Protein AF-A0A933F6E4-F1 (afdb_monomer)

Nearest PDB structures (foldseek):
  8c5v-assembly1_I  TM=6.583E-01  e=7.170E+00  Escherichia coli

Mean predicted aligned error: 11.5 Å

pLDDT: mean 79.74, std 12.51, range [39.0, 95.44]

Sequence (188 aa):
MIQNKRQKLWIDTQAQLIWLAIVLVLVAASLATAYLSIARGLEQMSFQTGRIFFSIDDALHAIQRPFLVASAVVLSAAAFLSILWSHRVIGPLMVLTAGIRRIRSGYLDGEWRARKSDLLSGTVRDLTEMQTALRKAADEDRRRLAQAQKELEALGEDLRKAKAPARAGERVKKIQEQLGEIGGFFKQ

Solvent-accessible surface area (backbone atoms only — not comparable to full-atom values): 10755 Å² total; per-residue (Å²): 137,84,79,80,73,74,77,69,80,79,67,55,65,66,58,51,51,54,51,51,50,52,52,50,51,52,52,51,50,41,51,50,52,40,48,56,37,49,54,52,41,51,52,57,46,63,77,58,62,89,56,96,75,82,55,70,66,59,58,48,52,49,50,48,57,38,51,52,52,35,50,51,50,50,50,51,50,52,52,52,51,51,53,55,48,45,58,47,46,50,53,54,50,51,53,52,54,53,49,54,52,34,48,74,72,68,48,58,76,80,84,72,84,65,57,86,89,33,85,52,30,66,60,47,49,55,49,43,53,50,38,50,52,52,39,53,52,54,54,50,51,51,51,53,52,55,49,48,50,51,54,50,53,52,48,54,50,35,58,73,68,70,58,61,76,88,58,48,65,59,53,52,49,52,46,50,50,57,54,45,60,66,60,50,71,80,74,117

Secondary structure (DSSP, 8-state):
------------HHHHHHHHHHHHHHHHHHHHHHHHHHHHHHHHHHHHTTSS---HHHHHHHHHHHHHHHHHHHHHHHHHHHHHHHHHHHHHHHHHHHHHHHHHTT---S-----TTSTTHHHHHHHHHHHHHHHHHHHHHHHHHHHHHHHHHHHHHHHHTT--STTHHHHHHHHHHHHHHHHHTT--

Structure (mmCIF, N/CA/C/O backbone):
data_AF-A0A933F6E4-F1
#
_entry.id   AF-A0A933F6E4-F1
#
loop_
_atom_site.group_PDB
_atom_site.id
_atom_site.type_symbol
_atom_site.label_atom_id
_atom_site.label_alt_id
_atom_site.label_comp_id
_atom_site.label_asym_id
_atom_site.label_entity_id
_atom_site.label_seq_id
_atom_site.pdbx_PDB_ins_code
_atom_site.Cartn_x
_atom_site.Cartn_y
_atom_site.Cartn_z
_atom_site.occupancy
_atom_site.B_iso_or_equiv
_atom_site.auth_seq_id
_atom_site.auth_comp_id
_atom_site.auth_asym_id
_atom_site.auth_atom_id
_atom_site.pdbx_PDB_model_num
ATOM 1 N N . MET A 1 1 ? 1.576 26.330 19.725 1.00 39.00 1 MET A N 1
ATOM 2 C CA . MET A 1 1 ? 2.748 26.310 18.820 1.00 39.00 1 MET A CA 1
ATOM 3 C C . MET A 1 1 ? 2.646 25.064 17.944 1.00 39.00 1 MET A C 1
ATOM 5 O O . MET A 1 1 ? 3.004 23.979 18.379 1.00 39.00 1 MET A O 1
ATOM 9 N N . ILE A 1 2 ? 2.036 25.184 16.763 1.00 42.28 2 ILE A N 1
ATOM 10 C CA . ILE A 1 2 ? 1.784 24.049 15.863 1.00 42.28 2 ILE A CA 1
ATOM 11 C C . ILE A 1 2 ? 3.046 23.859 15.019 1.00 42.28 2 ILE A C 1
ATOM 13 O O . ILE A 1 2 ? 3.290 24.613 14.078 1.00 42.28 2 ILE A O 1
ATOM 17 N N . GLN A 1 3 ? 3.892 22.896 15.389 1.00 45.22 3 GLN A N 1
ATOM 18 C CA . GLN A 1 3 ? 4.990 22.469 14.527 1.00 45.22 3 GLN A CA 1
ATOM 19 C C . GLN A 1 3 ? 4.387 21.769 13.308 1.00 45.22 3 GLN A C 1
ATOM 21 O O . GLN A 1 3 ? 4.076 20.580 13.345 1.00 45.22 3 GLN A O 1
ATOM 26 N N . ASN A 1 4 ? 4.241 22.518 12.217 1.00 49.28 4 ASN A N 1
ATOM 27 C CA . ASN A 1 4 ? 4.049 21.980 10.877 1.00 49.28 4 ASN A CA 1
ATOM 28 C C . ASN A 1 4 ? 5.297 21.161 10.498 1.00 49.28 4 ASN A C 1
ATOM 30 O O . ASN A 1 4 ? 6.184 21.625 9.779 1.00 49.28 4 ASN A O 1
ATOM 34 N N . LYS A 1 5 ? 5.380 19.922 10.998 1.00 48.50 5 LYS A N 1
ATOM 35 C CA . LYS A 1 5 ? 6.227 18.879 10.422 1.00 48.50 5 LYS A CA 1
ATOM 36 C C . LYS A 1 5 ? 5.666 18.622 9.032 1.00 48.50 5 LYS A C 1
ATOM 38 O O . LYS A 1 5 ? 4.753 17.820 8.866 1.00 48.50 5 LYS A O 1
ATOM 43 N N . ARG A 1 6 ? 6.192 19.346 8.038 1.00 50.03 6 ARG A N 1
ATOM 44 C CA . ARG A 1 6 ? 6.019 19.009 6.626 1.00 50.03 6 ARG A CA 1
ATOM 45 C C . ARG A 1 6 ? 6.320 17.522 6.513 1.00 50.03 6 ARG A C 1
ATOM 47 O O . ARG A 1 6 ? 7.467 17.117 6.710 1.00 50.03 6 ARG A O 1
ATOM 54 N N . GLN A 1 7 ? 5.285 16.722 6.278 1.00 48.06 7 GLN A N 1
ATOM 55 C CA . GLN A 1 7 ? 5.433 15.329 5.906 1.00 48.06 7 GLN A CA 1
ATOM 56 C C . GLN A 1 7 ? 6.256 15.358 4.623 1.00 48.06 7 GLN A C 1
ATOM 58 O O . GLN A 1 7 ? 5.737 15.645 3.547 1.00 48.06 7 GLN A O 1
ATOM 63 N N . LYS A 1 8 ? 7.579 15.184 4.749 1.00 46.84 8 LYS A N 1
ATOM 64 C CA . LYS A 1 8 ? 8.424 14.838 3.613 1.00 46.84 8 LYS A CA 1
ATOM 65 C C . LYS A 1 8 ? 7.708 13.643 3.005 1.00 46.84 8 LYS A C 1
ATOM 67 O O . LYS A 1 8 ? 7.592 12.624 3.680 1.00 46.84 8 LYS A O 1
ATOM 72 N N . LEU A 1 9 ? 7.161 13.790 1.800 1.00 46.25 9 LEU A N 1
ATOM 73 C CA . LEU A 1 9 ? 6.807 12.635 0.994 1.00 46.25 9 LEU A CA 1
ATOM 74 C C . LEU A 1 9 ? 8.106 11.831 0.915 1.00 46.25 9 LEU A C 1
ATOM 76 O O . LEU A 1 9 ? 9.042 12.241 0.230 1.00 46.25 9 LEU A O 1
ATOM 80 N N . TRP A 1 10 ? 8.210 10.767 1.711 1.00 47.97 10 TRP A N 1
ATOM 81 C CA . TRP A 1 10 ? 9.299 9.804 1.642 1.00 47.97 10 TRP A CA 1
ATOM 82 C C . TRP A 1 10 ? 9.066 9.009 0.363 1.00 47.97 10 TRP A C 1
ATOM 84 O O . TRP A 1 10 ? 8.628 7.864 0.378 1.00 47.97 10 TRP A O 1
ATOM 94 N N . ILE A 1 11 ? 9.274 9.667 -0.775 1.00 55.91 11 ILE A N 1
ATOM 95 C CA . ILE A 1 11 ? 9.529 8.942 -2.000 1.00 55.91 11 ILE A CA 1
ATOM 96 C C . ILE A 1 11 ? 10.896 8.322 -1.758 1.00 55.91 11 ILE A C 1
ATOM 98 O O . ILE A 1 11 ? 11.860 9.042 -1.505 1.00 55.91 11 ILE A O 1
ATOM 102 N N . ASP A 1 12 ? 10.936 6.996 -1.726 1.00 66.94 12 ASP A N 1
ATOM 103 C CA . ASP A 1 12 ? 12.156 6.239 -1.499 1.00 66.94 12 ASP A CA 1
ATOM 104 C C . ASP A 1 12 ? 13.236 6.721 -2.480 1.00 66.94 12 ASP A C 1
ATOM 106 O O . ASP A 1 12 ? 13.138 6.519 -3.696 1.00 66.94 12 ASP A O 1
ATOM 110 N N . THR A 1 13 ? 14.244 7.418 -1.949 1.00 72.56 13 THR A N 1
ATOM 111 C CA . THR A 1 13 ? 15.332 8.014 -2.728 1.00 72.56 13 THR A CA 1
ATOM 112 C C . THR A 1 13 ? 16.046 6.952 -3.561 1.00 72.56 13 THR A C 1
ATOM 114 O O . THR A 1 13 ? 16.513 7.239 -4.661 1.00 72.56 13 THR A O 1
ATOM 117 N N . GLN A 1 14 ? 16.090 5.704 -3.079 1.00 71.50 14 GLN A N 1
ATOM 118 C CA . GLN A 1 14 ? 16.683 4.592 -3.816 1.00 71.50 14 GLN A CA 1
ATOM 119 C C . GLN A 1 14 ? 15.845 4.240 -5.044 1.00 71.50 14 GLN A C 1
ATOM 121 O O . GLN A 1 14 ? 16.389 4.101 -6.138 1.00 71.50 14 GLN A O 1
ATOM 126 N N . ALA A 1 15 ? 14.520 4.170 -4.898 1.00 70.19 15 ALA A N 1
ATOM 127 C CA . ALA A 1 15 ? 13.628 3.933 -6.026 1.00 70.19 15 ALA A CA 1
ATOM 128 C C . ALA A 1 15 ? 13.735 5.062 -7.062 1.00 70.19 15 ALA A C 1
ATOM 130 O O . ALA A 1 15 ? 13.831 4.782 -8.255 1.00 70.19 15 ALA A O 1
ATOM 131 N N . GLN A 1 16 ? 13.781 6.327 -6.626 1.00 75.06 16 GLN A N 1
ATOM 132 C CA . GLN A 1 16 ? 13.965 7.468 -7.533 1.00 75.06 16 GLN A CA 1
ATOM 133 C C . GLN A 1 16 ? 15.285 7.398 -8.303 1.00 75.06 16 GLN A C 1
ATOM 135 O O . GLN A 1 16 ? 15.285 7.624 -9.510 1.00 75.06 16 GLN A O 1
ATOM 140 N N . LEU A 1 17 ? 16.392 7.060 -7.636 1.00 75.69 17 LEU A N 1
ATOM 141 C CA . LEU A 1 17 ? 17.699 6.922 -8.283 1.00 75.69 17 LEU A CA 1
ATOM 142 C C . LEU A 1 17 ? 17.716 5.780 -9.302 1.00 75.69 17 LEU A C 1
ATOM 144 O O . LEU A 1 17 ? 18.247 5.955 -10.396 1.00 75.69 17 LEU A O 1
ATOM 148 N N . ILE A 1 18 ? 17.093 4.642 -8.984 1.00 78.75 18 ILE A N 1
ATOM 149 C CA . ILE A 1 18 ? 16.960 3.523 -9.926 1.00 78.75 18 ILE A CA 1
ATOM 150 C C . ILE A 1 18 ? 16.146 3.958 -11.152 1.00 78.75 18 ILE A C 1
ATOM 152 O O . ILE A 1 18 ? 16.553 3.692 -12.282 1.00 78.75 18 ILE A O 1
ATOM 156 N N . TRP A 1 19 ? 15.030 4.668 -10.959 1.00 76.50 19 TRP A N 1
ATOM 157 C CA . TRP A 1 19 ? 14.216 5.172 -12.069 1.00 76.50 19 TRP A CA 1
ATOM 158 C C . TRP A 1 19 ? 14.954 6.200 -12.922 1.00 76.50 19 TRP A C 1
ATOM 160 O O . TRP A 1 19 ? 14.929 6.100 -14.147 1.00 76.50 19 TRP A O 1
ATOM 170 N N . LEU A 1 20 ? 15.643 7.150 -12.287 1.00 78.62 20 LEU A N 1
ATOM 171 C CA . LEU A 1 20 ? 16.479 8.131 -12.970 1.00 78.62 20 LEU A CA 1
ATOM 172 C C . LEU A 1 20 ? 17.543 7.426 -13.820 1.00 78.62 20 LEU A C 1
ATOM 174 O O . LEU A 1 20 ? 17.713 7.769 -14.986 1.00 78.62 20 LEU A O 1
ATOM 178 N N . ALA A 1 21 ? 18.213 6.415 -13.262 1.00 80.00 21 ALA A N 1
ATOM 179 C CA . ALA A 1 21 ? 19.215 5.635 -13.976 1.00 80.00 21 ALA A CA 1
ATOM 180 C C . ALA A 1 21 ? 18.612 4.903 -15.185 1.00 80.00 21 ALA A C 1
ATOM 182 O O . ALA A 1 21 ? 19.179 4.970 -16.272 1.00 80.00 21 ALA A O 1
ATOM 183 N N . ILE A 1 22 ? 17.444 4.266 -15.038 1.00 81.19 22 ILE A N 1
ATOM 184 C CA . ILE A 1 22 ? 16.765 3.588 -16.156 1.00 81.19 22 ILE A CA 1
ATOM 185 C C . ILE A 1 22 ? 16.398 4.584 -17.262 1.00 81.19 22 ILE A C 1
A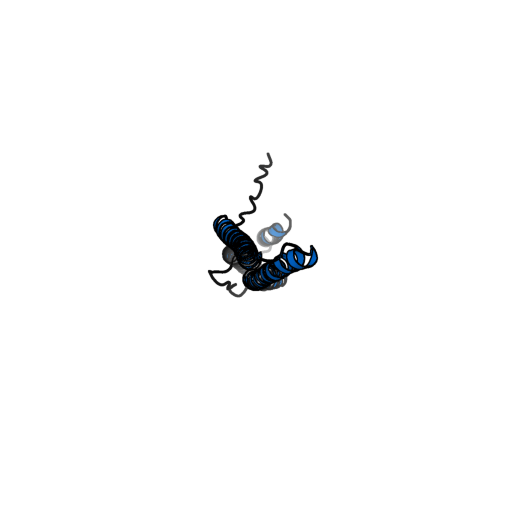TOM 187 O O . ILE A 1 22 ? 16.663 4.320 -18.434 1.00 81.19 22 ILE A O 1
ATOM 191 N N . VAL A 1 23 ? 15.827 5.739 -16.910 1.00 79.06 23 VAL A N 1
ATOM 192 C CA . VAL A 1 23 ? 15.472 6.780 -17.887 1.00 79.06 23 VAL A CA 1
ATOM 193 C C . VAL A 1 23 ? 16.720 7.320 -18.582 1.00 79.06 23 VAL A C 1
ATOM 195 O O . VAL A 1 23 ? 16.728 7.428 -19.805 1.00 79.06 23 VAL A O 1
ATOM 198 N N . LEU A 1 24 ? 17.795 7.597 -17.838 1.00 78.75 24 LEU A N 1
ATOM 199 C CA . LEU A 1 24 ? 19.068 8.044 -18.408 1.00 78.75 24 LEU A CA 1
ATOM 200 C C . LEU A 1 24 ? 19.653 7.016 -19.378 1.00 78.75 24 LEU A C 1
ATOM 202 O O . LEU A 1 24 ? 20.094 7.396 -20.459 1.00 78.75 24 LEU A O 1
ATOM 206 N N . VAL A 1 25 ? 19.614 5.726 -19.035 1.00 84.00 25 VAL A N 1
ATOM 207 C CA . VAL A 1 25 ? 20.073 4.644 -19.920 1.00 84.00 25 VAL A CA 1
ATOM 208 C C . VAL A 1 25 ? 19.226 4.579 -21.190 1.00 84.00 25 VAL A C 1
ATOM 210 O O . VAL A 1 25 ? 19.782 4.462 -22.279 1.00 84.00 25 VAL A O 1
ATOM 213 N N . LEU A 1 26 ? 17.900 4.701 -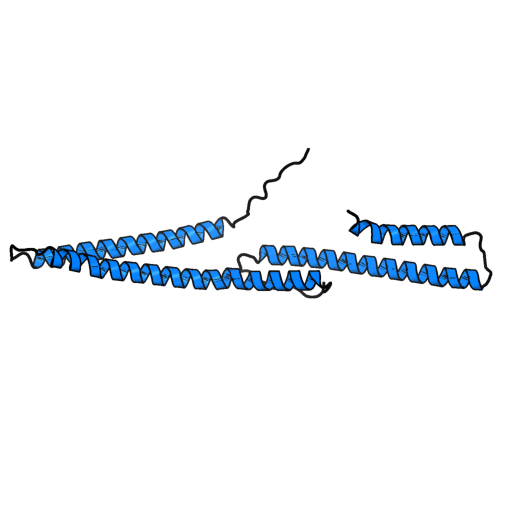21.083 1.00 79.81 26 LEU A N 1
ATOM 214 C CA . LEU A 1 26 ? 17.008 4.700 -22.247 1.00 79.81 26 LEU A CA 1
ATOM 215 C C . LEU A 1 26 ? 17.242 5.907 -23.161 1.00 79.81 26 LEU A C 1
ATOM 217 O O . LEU A 1 26 ? 17.317 5.748 -24.379 1.00 79.81 26 LEU A O 1
ATOM 221 N N . VAL A 1 27 ? 17.412 7.101 -22.588 1.00 80.00 27 VAL A N 1
ATOM 222 C CA . VAL A 1 27 ? 17.735 8.317 -23.346 1.00 80.00 27 VAL A CA 1
ATOM 223 C C . VAL A 1 27 ? 19.101 8.181 -24.018 1.00 80.00 27 VAL A C 1
ATOM 225 O O . VAL A 1 27 ? 19.219 8.445 -25.213 1.00 80.00 27 VAL A O 1
ATOM 228 N N . ALA A 1 28 ? 20.120 7.706 -23.296 1.00 82.69 28 ALA A N 1
ATOM 229 C CA . ALA A 1 28 ? 21.452 7.481 -23.850 1.00 82.69 28 ALA A CA 1
ATOM 230 C C . ALA A 1 28 ? 21.429 6.454 -24.993 1.00 82.69 28 ALA A C 1
ATOM 232 O O . ALA A 1 28 ? 22.027 6.693 -26.039 1.00 82.69 28 ALA A O 1
ATOM 233 N N . ALA A 1 29 ? 20.690 5.350 -24.841 1.00 79.75 29 ALA A N 1
ATOM 234 C CA . ALA A 1 29 ? 20.516 4.347 -25.888 1.00 79.75 29 ALA A CA 1
ATOM 235 C C . ALA A 1 29 ? 19.791 4.915 -27.122 1.00 79.75 29 ALA A C 1
ATOM 237 O O . ALA A 1 29 ? 20.191 4.641 -2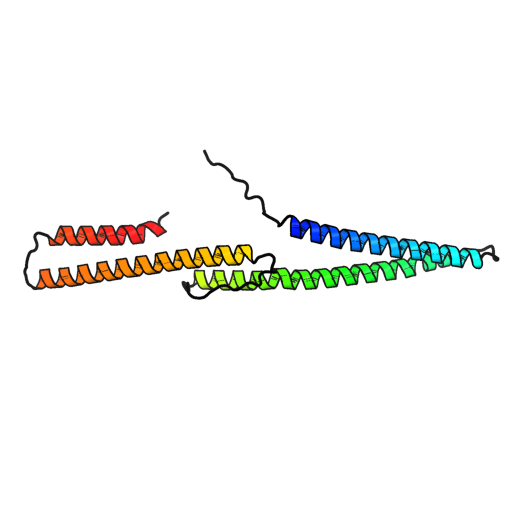8.256 1.00 79.75 29 ALA A O 1
ATOM 238 N N . SER A 1 30 ? 18.767 5.751 -26.924 1.00 79.38 30 SER A N 1
ATOM 239 C CA . SER A 1 30 ? 18.067 6.437 -28.017 1.00 79.38 30 SER A CA 1
ATOM 240 C C . SER A 1 30 ? 18.979 7.416 -28.763 1.00 79.38 30 SER A C 1
ATOM 242 O O . SER A 1 30 ? 18.948 7.476 -29.990 1.00 79.38 30 SER A O 1
ATOM 244 N N . LEU A 1 31 ? 19.806 8.179 -28.045 1.00 80.75 31 LEU A N 1
ATOM 245 C CA . LEU A 1 31 ? 20.759 9.106 -28.660 1.00 80.75 31 LEU A CA 1
ATOM 246 C C . LEU A 1 31 ? 21.869 8.355 -29.401 1.00 80.75 31 LEU A C 1
ATOM 248 O O . LEU A 1 31 ? 22.206 8.718 -30.526 1.00 80.75 31 LEU A O 1
ATOM 252 N N . ALA A 1 32 ? 22.396 7.279 -28.813 1.00 82.44 32 ALA A N 1
ATOM 253 C CA . ALA A 1 32 ? 23.421 6.448 -29.437 1.00 82.44 32 ALA A CA 1
ATOM 254 C C . ALA A 1 32 ? 22.912 5.784 -30.726 1.00 82.44 32 ALA A C 1
ATOM 256 O O . ALA A 1 32 ? 23.611 5.786 -31.737 1.00 82.44 32 ALA A O 1
ATOM 257 N N . THR A 1 33 ? 21.683 5.258 -30.724 1.00 80.38 33 THR A N 1
ATOM 258 C CA . THR A 1 33 ? 21.070 4.659 -31.923 1.00 80.38 33 THR A CA 1
ATOM 259 C C . THR A 1 33 ? 20.804 5.691 -33.017 1.00 80.38 33 THR A C 1
ATOM 261 O O . THR A 1 33 ? 21.090 5.413 -34.185 1.00 80.38 33 THR A O 1
ATOM 264 N N . ALA A 1 34 ? 20.340 6.894 -32.663 1.00 78.25 34 ALA A N 1
ATOM 265 C CA . ALA A 1 34 ? 20.196 7.998 -33.609 1.00 78.25 34 ALA A CA 1
ATOM 266 C C . ALA A 1 34 ? 21.552 8.411 -34.209 1.00 78.25 34 ALA A C 1
ATOM 268 O O . ALA A 1 34 ? 21.688 8.471 -35.430 1.00 78.25 34 ALA A O 1
ATOM 269 N N . TYR A 1 35 ? 22.573 8.611 -33.368 1.00 83.94 35 TYR A N 1
ATOM 270 C CA . TYR A 1 35 ? 23.925 8.971 -33.800 1.00 83.94 35 TYR A CA 1
ATOM 271 C C . TYR A 1 35 ? 24.531 7.924 -34.740 1.00 83.94 35 TYR A C 1
ATOM 273 O O . TYR A 1 35 ? 24.951 8.265 -35.844 1.00 83.94 35 TYR A O 1
ATOM 281 N N . LEU A 1 36 ? 24.532 6.647 -34.338 1.00 82.75 36 LEU A N 1
ATOM 282 C CA . LEU A 1 36 ? 25.085 5.555 -35.147 1.00 82.75 36 LEU A CA 1
ATOM 283 C C . LEU A 1 36 ? 24.387 5.439 -36.497 1.00 82.75 36 LEU A C 1
ATOM 285 O O . LEU A 1 36 ? 25.019 5.124 -37.503 1.00 82.75 36 LEU A O 1
ATOM 289 N N . SER A 1 37 ? 23.086 5.698 -36.528 1.00 77.06 37 SER A N 1
ATOM 290 C CA . SER A 1 37 ? 22.344 5.639 -37.774 1.00 77.06 37 SER A CA 1
ATOM 291 C C . SER A 1 37 ? 22.644 6.808 -38.704 1.00 77.06 37 SER A C 1
ATOM 293 O O . SER A 1 37 ? 22.798 6.588 -39.901 1.00 77.06 37 SER A O 1
ATOM 295 N N . ILE A 1 38 ? 22.770 8.027 -38.167 1.00 77.38 38 ILE A N 1
ATOM 296 C CA . ILE A 1 38 ? 23.193 9.198 -38.946 1.00 77.38 38 ILE A CA 1
ATOM 297 C C . ILE A 1 38 ? 24.609 8.973 -39.485 1.00 77.38 38 ILE A C 1
ATOM 299 O O . ILE A 1 38 ? 24.842 9.166 -40.674 1.00 77.38 38 ILE A O 1
ATOM 303 N N . ALA A 1 39 ? 25.535 8.501 -38.644 1.00 78.25 39 ALA A N 1
ATOM 304 C CA . ALA A 1 39 ? 26.912 8.217 -39.040 1.00 78.25 39 ALA A CA 1
ATOM 305 C C . ALA A 1 39 ? 26.982 7.182 -40.174 1.00 78.25 39 ALA A C 1
ATOM 307 O O . ALA A 1 39 ? 27.637 7.426 -41.185 1.00 78.25 39 ALA A O 1
ATOM 308 N N . ARG A 1 40 ? 26.241 6.071 -40.058 1.00 78.25 40 ARG A N 1
ATOM 309 C CA . ARG A 1 40 ? 26.153 5.056 -41.123 1.00 78.25 40 ARG A CA 1
ATOM 310 C C . ARG A 1 40 ? 25.492 5.585 -42.393 1.00 78.25 40 ARG A C 1
ATOM 312 O O . ARG A 1 40 ? 25.925 5.229 -43.482 1.00 78.25 40 ARG A O 1
ATOM 319 N N . GLY A 1 41 ? 24.462 6.423 -42.267 1.00 74.00 41 GLY A N 1
ATOM 320 C CA . GLY A 1 41 ? 23.823 7.070 -43.414 1.00 74.00 41 GLY A CA 1
ATOM 321 C C . GLY A 1 41 ? 24.796 7.978 -44.169 1.00 74.00 41 GLY A C 1
ATOM 322 O O . GLY A 1 41 ? 24.879 7.906 -45.390 1.00 74.00 41 GLY A O 1
ATOM 323 N N . LEU A 1 42 ? 25.586 8.776 -43.444 1.00 76.44 42 LEU A N 1
ATOM 324 C CA . LEU A 1 42 ? 26.630 9.636 -44.013 1.00 76.44 42 LEU A CA 1
ATOM 325 C C . LEU A 1 42 ? 27.756 8.838 -44.675 1.00 76.44 42 LEU A C 1
ATOM 327 O O . LEU A 1 42 ? 28.206 9.212 -45.754 1.00 76.44 42 LEU A O 1
ATOM 331 N N . GLU A 1 43 ? 28.186 7.734 -44.066 1.00 79.44 43 GLU A N 1
ATOM 332 C CA . GLU A 1 43 ? 29.202 6.846 -44.636 1.00 79.44 43 GLU A CA 1
ATOM 333 C C . GLU A 1 43 ? 28.705 6.171 -45.925 1.00 79.44 43 GLU A C 1
ATOM 335 O O . GLU A 1 43 ? 29.391 6.183 -46.942 1.00 79.44 43 GLU A O 1
ATOM 340 N N . GLN A 1 44 ? 27.473 5.655 -45.943 1.00 75.62 44 GLN A N 1
ATOM 341 C CA . GLN A 1 44 ? 26.882 5.094 -47.165 1.00 75.62 44 GLN A CA 1
ATOM 342 C C . GLN A 1 44 ? 26.747 6.139 -48.274 1.00 75.62 44 GLN A C 1
ATOM 344 O O . GLN A 1 44 ? 27.026 5.838 -49.436 1.00 75.62 44 GLN A O 1
ATOM 349 N N . MET A 1 45 ? 26.362 7.367 -47.916 1.00 67.12 45 MET A N 1
ATOM 350 C CA . MET A 1 45 ? 26.316 8.478 -48.860 1.00 67.12 45 MET A CA 1
ATOM 351 C C . MET A 1 45 ? 27.710 8.795 -49.407 1.00 67.12 45 MET A C 1
ATOM 353 O O . MET A 1 45 ? 27.847 8.901 -50.620 1.00 67.12 45 MET A O 1
ATOM 357 N N . SER A 1 46 ? 28.752 8.864 -48.567 1.00 72.25 46 SER A N 1
ATOM 358 C CA . SER A 1 46 ? 30.115 9.197 -49.011 1.00 72.25 46 SER A CA 1
ATOM 359 C C . SER A 1 46 ? 30.686 8.186 -50.011 1.00 72.25 46 SER A C 1
ATOM 361 O O . SER A 1 46 ? 31.332 8.593 -50.976 1.00 72.25 46 SER A O 1
ATOM 363 N N . PHE A 1 47 ? 30.375 6.895 -49.854 1.00 72.31 47 PHE A N 1
ATOM 364 C CA . PHE A 1 47 ? 30.747 5.854 -50.817 1.00 72.31 47 PHE A CA 1
ATOM 365 C C . PHE A 1 47 ? 29.975 5.938 -52.147 1.00 72.31 47 PHE A C 1
ATOM 367 O O . PHE A 1 47 ? 30.468 5.458 -53.167 1.00 72.31 47 PHE A O 1
ATOM 374 N N . GLN A 1 48 ? 28.787 6.554 -52.168 1.00 66.38 48 GLN A N 1
ATOM 375 C CA . GLN A 1 48 ? 27.967 6.725 -53.375 1.00 66.38 48 GLN A CA 1
ATOM 376 C C . GLN A 1 48 ? 28.202 8.061 -54.108 1.00 66.38 48 GLN A C 1
ATOM 378 O O . GLN A 1 48 ? 27.782 8.196 -55.261 1.00 66.38 48 GLN A O 1
ATOM 383 N N . THR A 1 49 ? 28.927 9.017 -53.511 1.00 55.50 49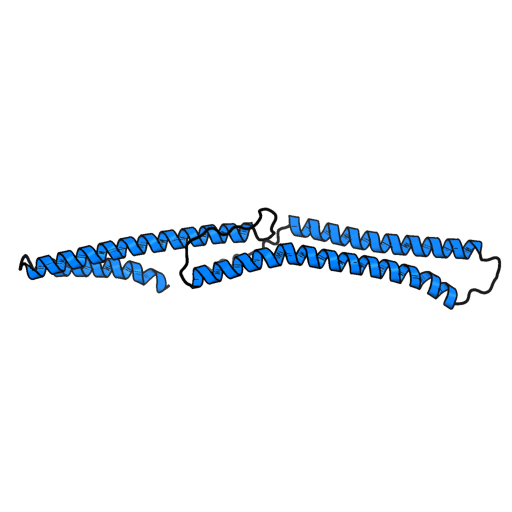 THR A N 1
ATOM 384 C CA . THR A 1 49 ? 29.219 10.366 -54.053 1.00 55.50 49 THR A CA 1
ATOM 385 C C . THR A 1 49 ? 30.207 10.396 -55.232 1.00 55.50 49 THR A C 1
ATOM 387 O O . THR A 1 49 ? 31.000 11.320 -55.387 1.00 55.50 49 THR A O 1
ATOM 390 N N . GLY A 1 50 ? 30.133 9.425 -56.139 1.00 58.97 50 GLY A N 1
ATOM 391 C CA . GLY A 1 50 ? 30.595 9.616 -57.516 1.00 58.97 50 GLY A CA 1
ATOM 392 C C . GLY A 1 50 ? 29.624 10.454 -58.367 1.00 58.97 50 GLY A C 1
ATOM 393 O O . GLY A 1 50 ? 29.907 10.706 -59.535 1.00 58.97 50 GLY A O 1
ATOM 394 N N . ARG A 1 51 ? 28.458 10.864 -57.833 1.00 53.91 51 ARG A N 1
ATOM 395 C CA . ARG A 1 51 ? 27.417 11.616 -58.558 1.00 53.91 51 ARG A CA 1
ATOM 396 C C . ARG A 1 51 ? 26.979 12.858 -57.769 1.00 53.91 51 ARG A C 1
ATOM 398 O O . ARG A 1 51 ? 26.608 12.765 -56.610 1.00 53.91 51 ARG A O 1
ATOM 405 N N . ILE A 1 52 ? 27.039 14.019 -58.423 1.00 53.56 52 ILE A N 1
ATOM 406 C CA . ILE A 1 52 ? 27.050 15.380 -57.844 1.00 53.56 52 ILE A CA 1
ATOM 407 C C . ILE A 1 52 ? 25.643 15.956 -57.539 1.00 53.56 52 ILE A C 1
ATOM 409 O O . ILE A 1 52 ? 25.518 17.100 -57.118 1.00 53.56 52 ILE A O 1
ATOM 413 N N . PHE A 1 53 ? 24.562 15.183 -57.666 1.00 55.09 53 PHE A N 1
ATOM 414 C CA . PHE A 1 53 ? 23.206 15.675 -57.379 1.00 55.09 53 PHE A CA 1
ATOM 415 C C . PHE A 1 53 ? 22.585 14.915 -56.210 1.00 55.09 53 PHE A C 1
ATOM 417 O O . PHE A 1 53 ? 22.000 13.852 -56.392 1.00 55.09 53 PHE A O 1
ATOM 424 N N . PHE A 1 54 ? 22.718 15.475 -55.010 1.00 65.31 54 PHE A N 1
ATOM 425 C CA . PHE A 1 54 ? 21.950 15.044 -53.846 1.00 65.31 54 PHE A CA 1
ATOM 426 C C . PHE A 1 54 ? 20.556 15.660 -53.921 1.00 65.31 54 PHE A C 1
ATOM 428 O O . PHE A 1 54 ? 20.418 16.885 -53.875 1.00 65.31 54 PHE A O 1
ATOM 435 N N . SER A 1 55 ? 19.522 14.829 -54.040 1.00 75.69 55 SER A N 1
ATOM 436 C CA . SER A 1 55 ? 18.155 15.298 -53.841 1.00 75.69 55 SER A CA 1
ATOM 437 C C . SER A 1 55 ? 17.898 15.459 -52.337 1.00 75.69 55 SER A C 1
ATOM 439 O O . SER A 1 55 ? 18.395 14.685 -51.516 1.00 75.69 55 SER A O 1
ATOM 441 N N . ILE A 1 56 ? 17.133 16.481 -51.948 1.00 75.56 56 ILE A N 1
ATOM 442 C CA . ILE A 1 56 ? 16.729 16.691 -50.544 1.00 75.56 56 ILE A CA 1
ATOM 443 C C . ILE A 1 56 ? 15.955 15.467 -50.017 1.00 75.56 56 ILE A C 1
ATOM 445 O O . ILE A 1 56 ? 16.040 15.139 -48.832 1.00 75.56 56 ILE A O 1
ATOM 449 N N . ASP A 1 57 ? 15.266 14.751 -50.906 1.00 78.88 57 ASP A N 1
ATOM 450 C CA . ASP A 1 57 ? 14.496 13.555 -50.579 1.00 78.88 57 ASP A CA 1
ATOM 451 C C . ASP A 1 57 ? 15.373 12.396 -50.094 1.00 78.88 57 ASP A C 1
ATOM 453 O O . ASP A 1 57 ? 14.991 11.711 -49.140 1.00 78.88 57 ASP A O 1
ATOM 457 N N . ASP A 1 58 ? 16.570 12.221 -50.663 1.00 74.25 58 ASP A N 1
ATOM 458 C CA . ASP A 1 58 ? 17.516 11.180 -50.238 1.00 74.25 58 ASP A CA 1
ATOM 459 C C . ASP A 1 58 ? 18.039 11.447 -48.819 1.00 74.25 58 ASP A C 1
ATOM 461 O O . ASP A 1 58 ? 18.106 10.539 -47.984 1.00 74.25 58 ASP A O 1
ATOM 465 N N . ALA A 1 59 ? 18.331 12.714 -48.504 1.00 72.88 59 ALA A N 1
ATOM 466 C CA . ALA A 1 59 ? 18.743 13.126 -47.164 1.00 72.88 59 ALA A CA 1
ATOM 467 C C . ALA A 1 59 ? 17.611 12.940 -46.140 1.00 72.88 59 ALA A C 1
ATOM 469 O O . ALA A 1 59 ? 17.839 12.440 -45.034 1.00 72.88 59 ALA A O 1
ATOM 470 N N . LEU A 1 60 ? 16.373 13.281 -46.514 1.00 78.25 60 LEU A N 1
ATOM 471 C CA . LEU A 1 60 ? 15.203 13.048 -45.669 1.00 78.25 60 LEU A CA 1
ATOM 472 C C . LEU A 1 60 ? 14.986 11.553 -45.416 1.00 78.25 60 LEU A C 1
ATOM 474 O O . LEU A 1 60 ? 14.760 11.163 -44.271 1.00 78.25 60 LEU A O 1
ATOM 478 N N . HIS A 1 61 ? 15.120 10.700 -46.432 1.00 78.50 61 HIS A N 1
ATOM 479 C CA . HIS A 1 61 ? 14.972 9.249 -46.278 1.00 78.50 61 HIS A CA 1
ATOM 480 C C . HIS A 1 61 ? 16.064 8.641 -45.388 1.00 78.50 61 HIS A C 1
ATOM 482 O O . HIS A 1 61 ? 15.771 7.754 -44.574 1.00 78.50 61 HIS A O 1
ATOM 488 N N . ALA A 1 62 ? 17.298 9.145 -45.487 1.00 73.81 62 ALA A N 1
ATOM 489 C CA . ALA A 1 62 ? 18.413 8.729 -44.638 1.00 73.81 62 ALA A CA 1
ATOM 490 C C . ALA A 1 62 ? 18.182 9.058 -43.150 1.00 73.81 62 ALA A C 1
ATOM 492 O O . ALA A 1 62 ? 18.615 8.300 -42.283 1.00 73.81 62 ALA A O 1
ATOM 493 N N . ILE A 1 63 ? 17.459 10.142 -42.844 1.00 76.50 63 ILE A N 1
ATOM 494 C CA . ILE A 1 63 ? 17.136 10.561 -41.468 1.00 76.50 63 ILE A CA 1
ATOM 495 C C . ILE A 1 63 ? 15.841 9.911 -40.957 1.00 76.50 63 ILE A C 1
ATOM 497 O O . ILE A 1 63 ? 15.754 9.528 -39.789 1.00 76.50 63 ILE A O 1
ATOM 501 N N . GLN A 1 64 ? 14.831 9.752 -41.814 1.00 81.25 64 GLN A N 1
ATOM 502 C CA . GLN A 1 64 ? 13.512 9.253 -41.414 1.00 81.25 64 GLN A CA 1
ATOM 503 C C . GLN A 1 64 ? 13.562 7.822 -40.882 1.00 81.25 64 GLN A C 1
ATOM 505 O O . GLN A 1 64 ? 13.007 7.545 -39.819 1.00 81.25 64 GLN A O 1
ATOM 510 N N . ARG A 1 65 ? 14.241 6.902 -41.580 1.00 77.75 65 ARG A N 1
ATOM 511 C CA . ARG A 1 65 ? 14.329 5.495 -41.151 1.00 77.75 65 ARG A CA 1
ATOM 512 C C . ARG A 1 65 ? 14.880 5.337 -39.730 1.00 77.75 65 ARG A C 1
ATOM 51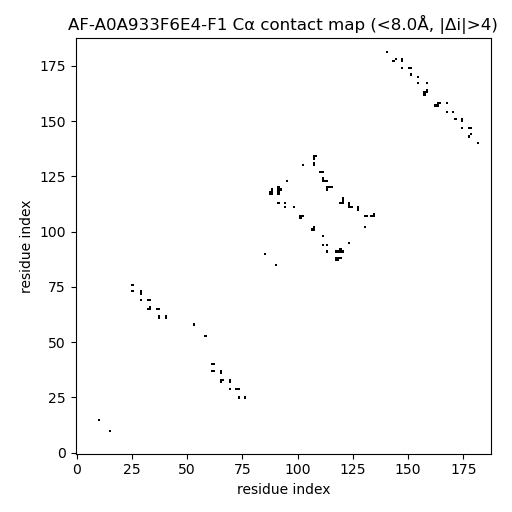4 O O . ARG A 1 65 ? 14.217 4.687 -38.921 1.00 77.75 65 ARG A O 1
ATOM 521 N N . PRO A 1 66 ? 16.037 5.915 -39.374 1.00 76.62 66 PRO A N 1
ATOM 522 C CA . PRO A 1 66 ? 16.548 5.754 -38.024 1.00 76.62 66 PRO A CA 1
ATOM 523 C C . PRO A 1 66 ? 15.774 6.523 -36.970 1.00 76.62 66 PRO A C 1
ATOM 525 O O . PRO A 1 66 ? 15.673 6.046 -35.843 1.00 76.62 66 PRO A O 1
ATOM 528 N N . PHE A 1 67 ? 15.173 7.656 -37.331 1.00 77.69 67 PHE A N 1
ATOM 529 C CA . PHE A 1 67 ? 14.261 8.348 -36.433 1.00 77.69 67 PHE A CA 1
ATOM 530 C C . PHE A 1 67 ? 13.051 7.472 -36.074 1.00 77.69 67 PHE A C 1
ATOM 532 O O . PHE A 1 67 ? 12.681 7.380 -34.902 1.00 77.69 67 PHE A O 1
ATOM 539 N N . LEU A 1 68 ? 12.472 6.770 -37.055 1.00 81.88 68 LEU A N 1
ATOM 540 C CA . LEU A 1 68 ? 11.369 5.832 -36.831 1.00 81.88 68 LEU A CA 1
ATOM 541 C C . LEU A 1 68 ? 11.793 4.647 -35.959 1.00 81.88 68 LEU A C 1
ATOM 543 O O . LEU A 1 68 ? 11.067 4.285 -35.036 1.00 81.88 68 LEU A O 1
ATOM 547 N N . VAL A 1 69 ? 12.976 4.074 -36.201 1.00 80.25 69 VAL A N 1
ATOM 548 C CA . VAL A 1 69 ? 13.507 2.977 -35.375 1.00 80.25 69 VAL A CA 1
ATOM 549 C C . VAL A 1 69 ? 13.747 3.444 -33.938 1.00 80.25 69 VAL A C 1
ATOM 551 O O . VAL A 1 69 ? 13.285 2.790 -33.005 1.00 80.25 69 VAL A O 1
ATOM 554 N N . ALA A 1 70 ? 14.404 4.590 -33.740 1.00 77.94 70 ALA A N 1
ATOM 555 C CA . ALA A 1 70 ? 14.631 5.156 -32.411 1.00 77.94 70 ALA A CA 1
ATOM 556 C C . ALA A 1 70 ? 13.304 5.430 -31.683 1.00 77.94 70 ALA A C 1
ATOM 558 O O . ALA A 1 70 ? 13.133 5.033 -30.531 1.00 77.94 70 ALA A O 1
ATOM 559 N N . SER A 1 71 ? 12.327 6.017 -32.379 1.00 79.12 71 SER A N 1
ATOM 560 C CA . SER A 1 71 ? 10.988 6.270 -31.836 1.00 79.12 71 SER A CA 1
ATOM 561 C C . SER A 1 71 ? 10.274 4.975 -31.440 1.00 79.12 71 SER A C 1
ATOM 563 O O . SER A 1 71 ? 9.701 4.895 -30.355 1.00 79.12 71 SER A O 1
ATOM 565 N N . ALA A 1 72 ? 10.348 3.933 -32.273 1.00 82.44 72 ALA A N 1
ATOM 566 C CA . ALA A 1 72 ? 9.763 2.628 -31.974 1.00 82.44 72 ALA A CA 1
ATOM 567 C C . ALA A 1 72 ? 10.409 1.971 -30.742 1.00 82.44 72 ALA A C 1
ATOM 569 O O . ALA A 1 72 ? 9.702 1.405 -29.904 1.00 82.44 72 ALA A O 1
ATOM 570 N N . VAL A 1 73 ? 11.733 2.084 -30.590 1.00 80.44 73 VAL A N 1
ATOM 571 C CA . VAL A 1 73 ? 12.462 1.582 -29.414 1.00 80.44 73 VAL A CA 1
ATOM 572 C C . VAL A 1 73 ? 12.038 2.331 -28.150 1.00 80.44 73 VAL A C 1
ATOM 574 O O . VAL A 1 73 ? 11.727 1.696 -27.142 1.00 80.44 73 VAL A O 1
ATOM 577 N N . VAL A 1 74 ? 11.962 3.664 -28.203 1.00 80.81 74 VAL A N 1
ATOM 578 C CA . VAL A 1 74 ? 11.540 4.489 -27.060 1.00 80.81 74 VAL A CA 1
ATOM 579 C C . VAL A 1 74 ? 10.100 4.179 -26.653 1.00 80.81 74 VAL A C 1
ATOM 581 O O . VAL A 1 74 ? 9.838 3.974 -25.468 1.00 80.81 74 VAL A O 1
ATOM 584 N N . LEU A 1 75 ? 9.172 4.077 -27.610 1.00 82.88 75 LEU A N 1
ATOM 585 C CA . LEU A 1 75 ? 7.779 3.713 -27.333 1.00 82.88 75 LEU A CA 1
ATOM 586 C C . LEU A 1 75 ? 7.667 2.317 -26.713 1.00 82.88 75 LEU A C 1
ATOM 588 O O . LEU A 1 75 ? 6.937 2.133 -25.739 1.00 82.88 75 LEU A O 1
ATOM 592 N N . SER A 1 76 ? 8.426 1.349 -27.229 1.00 81.81 76 SER A N 1
ATOM 593 C CA . SER A 1 76 ? 8.446 -0.016 -26.693 1.00 81.81 76 SER A CA 1
ATOM 594 C C . SER A 1 76 ? 8.965 -0.043 -25.257 1.00 81.81 76 SER A C 1
ATOM 596 O O . SER A 1 76 ? 8.360 -0.671 -24.388 1.00 81.81 76 SER A O 1
ATOM 598 N N . ALA A 1 77 ? 10.049 0.687 -24.982 1.00 81.56 77 ALA A N 1
ATOM 599 C CA . ALA A 1 77 ? 10.595 0.816 -23.639 1.00 81.56 77 ALA A CA 1
ATOM 600 C C . ALA A 1 77 ? 9.605 1.494 -22.682 1.00 81.56 77 ALA A C 1
ATOM 602 O O . ALA A 1 77 ? 9.405 1.007 -21.571 1.00 81.56 77 ALA A O 1
ATOM 603 N N . ALA A 1 78 ? 8.942 2.570 -23.115 1.00 82.31 78 ALA A N 1
ATOM 604 C CA . ALA A 1 78 ? 7.936 3.272 -22.322 1.00 82.31 78 ALA A CA 1
ATOM 605 C C . ALA A 1 78 ? 6.723 2.381 -21.998 1.00 82.31 78 ALA A C 1
ATOM 607 O O . ALA A 1 78 ? 6.239 2.385 -20.861 1.00 82.31 78 ALA A O 1
ATOM 608 N N . ALA A 1 79 ? 6.264 1.575 -22.961 1.00 82.75 79 ALA A N 1
ATOM 609 C CA . ALA A 1 79 ? 5.194 0.604 -22.75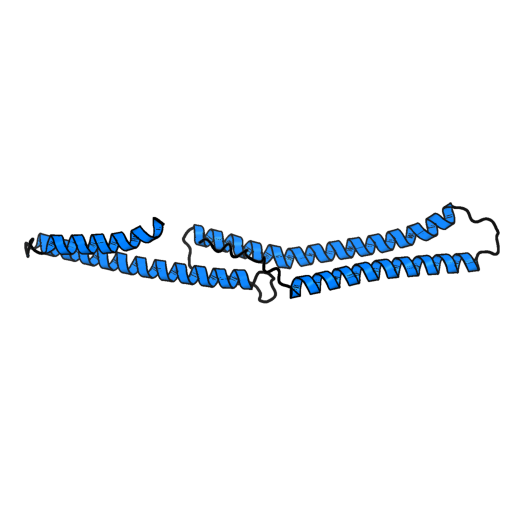3 1.00 82.75 79 ALA A CA 1
ATOM 610 C C . ALA A 1 79 ? 5.600 -0.461 -21.721 1.00 82.75 79 ALA A C 1
ATOM 612 O O . ALA A 1 79 ? 4.861 -0.717 -20.769 1.00 82.75 79 ALA A O 1
ATOM 613 N N . PHE A 1 80 ? 6.809 -1.017 -21.848 1.00 85.06 80 PHE A N 1
ATOM 614 C CA . PHE A 1 80 ? 7.356 -1.977 -20.886 1.00 85.06 80 PHE A CA 1
ATOM 615 C C . PHE A 1 80 ? 7.463 -1.387 -19.476 1.00 85.06 80 PHE A C 1
ATOM 617 O O . PHE A 1 80 ? 7.053 -2.018 -18.498 1.00 85.06 80 PHE A O 1
ATOM 624 N N . LEU A 1 81 ? 7.967 -0.155 -19.369 1.00 83.56 81 LEU A N 1
ATOM 625 C CA . LEU A 1 81 ? 8.084 0.564 -18.104 1.00 83.56 81 LEU A CA 1
ATOM 626 C C . LEU A 1 81 ? 6.716 0.764 -17.448 1.00 83.56 81 LEU A C 1
ATOM 628 O O . LEU A 1 81 ? 6.561 0.518 -16.253 1.00 83.56 81 LEU A O 1
ATOM 632 N N . SER A 1 82 ? 5.720 1.161 -18.242 1.00 80.62 82 SER A N 1
ATOM 633 C CA . SER A 1 82 ? 4.348 1.389 -17.781 1.00 80.62 82 SER A CA 1
ATOM 634 C C . SER A 1 82 ? 3.706 0.108 -17.252 1.00 80.62 82 SER A C 1
ATOM 636 O O . SER A 1 82 ? 3.058 0.136 -16.207 1.00 80.62 82 SER A O 1
ATOM 638 N N . ILE A 1 83 ? 3.932 -1.030 -17.914 1.00 82.88 83 ILE A N 1
ATOM 639 C CA . ILE A 1 83 ? 3.439 -2.338 -17.458 1.00 82.88 83 ILE A CA 1
ATOM 640 C C . ILE A 1 83 ? 4.104 -2.737 -16.135 1.00 82.88 83 ILE A C 1
ATOM 642 O O . ILE A 1 83 ? 3.420 -3.104 -15.177 1.00 82.88 83 ILE A O 1
ATOM 646 N N . LEU A 1 84 ? 5.433 -2.626 -16.044 1.00 80.75 84 LEU A N 1
ATOM 647 C CA . LEU A 1 84 ? 6.172 -2.941 -14.817 1.00 80.75 84 LEU A CA 1
ATOM 648 C C . LEU A 1 84 ? 5.740 -2.049 -13.647 1.00 80.75 84 LEU A C 1
ATOM 650 O O . LEU A 1 84 ? 5.562 -2.533 -12.525 1.00 80.75 84 LEU A O 1
ATOM 654 N N . TRP A 1 85 ? 5.545 -0.757 -13.910 1.00 79.56 85 TRP A N 1
ATOM 655 C CA . TRP A 1 85 ? 5.088 0.206 -12.915 1.00 79.56 85 TRP A CA 1
ATOM 656 C C . TRP A 1 85 ? 3.661 -0.096 -12.455 1.00 79.56 85 TRP A C 1
ATOM 658 O O . TRP A 1 85 ? 3.403 -0.154 -11.252 1.00 79.56 85 TRP A O 1
ATOM 668 N N . SER A 1 86 ? 2.767 -0.398 -13.398 1.00 77.75 86 SER A N 1
ATOM 669 C CA . SER A 1 86 ? 1.394 -0.820 -13.122 1.00 77.75 86 SER A CA 1
ATOM 670 C C . SER A 1 86 ? 1.361 -2.009 -12.158 1.00 77.75 86 SER A C 1
ATOM 672 O O . SER A 1 86 ? 0.729 -1.935 -11.105 1.00 77.75 86 SER A O 1
ATOM 674 N N . HIS A 1 87 ? 2.137 -3.065 -12.413 1.00 76.75 87 HIS A N 1
ATOM 675 C CA . HIS A 1 87 ? 2.158 -4.228 -11.522 1.00 76.75 87 HIS A CA 1
ATOM 676 C C . HIS A 1 87 ? 2.741 -3.936 -10.133 1.00 76.75 87 HIS A C 1
ATOM 678 O O . HIS A 1 87 ? 2.209 -4.433 -9.138 1.00 76.75 87 HIS A O 1
ATOM 684 N N . ARG A 1 88 ? 3.800 -3.120 -10.041 1.00 79.62 88 ARG A N 1
ATOM 685 C CA . ARG A 1 88 ? 4.436 -2.781 -8.755 1.00 79.62 88 ARG A CA 1
ATOM 686 C C . ARG A 1 88 ? 3.648 -1.791 -7.903 1.00 79.62 88 ARG A C 1
ATOM 688 O O . ARG A 1 88 ? 3.878 -1.743 -6.697 1.00 79.62 88 ARG A O 1
ATOM 695 N N . VAL A 1 89 ? 2.758 -1.002 -8.502 1.00 80.50 89 VAL A N 1
ATOM 696 C CA . VAL A 1 89 ? 2.010 0.054 -7.802 1.00 80.50 89 VAL A CA 1
ATOM 697 C C . VAL A 1 89 ? 0.541 -0.317 -7.627 1.00 80.50 89 VAL A C 1
ATOM 699 O O . VAL A 1 89 ? 0.027 -0.263 -6.510 1.00 80.50 89 VAL A O 1
ATOM 702 N N . ILE A 1 90 ? -0.136 -0.746 -8.695 1.00 81.12 90 ILE A N 1
ATOM 703 C CA . ILE A 1 90 ? -1.580 -1.018 -8.667 1.00 81.12 90 ILE A CA 1
ATOM 704 C C . ILE A 1 90 ? -1.894 -2.229 -7.791 1.00 81.12 90 ILE A C 1
ATOM 706 O O . ILE A 1 90 ? -2.839 -2.181 -7.009 1.00 81.12 90 ILE A O 1
ATOM 710 N N . GLY A 1 91 ? -1.090 -3.295 -7.864 1.00 79.81 91 GLY A N 1
ATOM 711 C CA . GLY A 1 91 ? -1.297 -4.496 -7.048 1.00 79.81 91 GLY A CA 1
ATOM 712 C C . GLY A 1 91 ? -1.344 -4.183 -5.545 1.00 79.81 91 GLY A C 1
ATOM 713 O O . GLY A 1 91 ? -2.368 -4.433 -4.902 1.00 79.81 91 GLY A O 1
ATOM 714 N N . PRO A 1 92 ? -0.291 -3.574 -4.976 1.00 83.25 92 PRO A N 1
ATOM 715 C CA . PRO A 1 92 ? -0.285 -3.182 -3.569 1.00 83.25 92 PRO A CA 1
ATOM 716 C C . PRO A 1 92 ? -1.361 -2.146 -3.216 1.00 83.25 92 PRO A C 1
ATOM 718 O O . PRO A 1 92 ? -1.970 -2.254 -2.154 1.00 83.25 92 PRO A O 1
ATOM 721 N N . LEU A 1 93 ? -1.669 -1.189 -4.103 1.00 87.12 93 LEU A N 1
ATOM 722 C CA . LEU A 1 93 ? -2.780 -0.247 -3.895 1.00 87.12 93 LEU A CA 1
ATOM 723 C C . LEU A 1 93 ? -4.135 -0.957 -3.780 1.00 87.12 93 LEU A C 1
ATOM 725 O O . LEU A 1 93 ? -4.968 -0.581 -2.953 1.00 87.12 93 LEU A O 1
ATOM 729 N N . MET A 1 94 ? -4.363 -2.005 -4.569 1.00 85.88 94 MET A N 1
ATOM 730 C CA . MET A 1 94 ? -5.585 -2.800 -4.471 1.00 85.88 94 MET A CA 1
ATOM 731 C C . MET A 1 94 ? -5.678 -3.549 -3.139 1.00 85.88 94 MET A C 1
ATOM 733 O O . MET A 1 94 ? -6.748 -3.591 -2.532 1.00 85.88 94 MET A O 1
ATOM 737 N N . VAL A 1 95 ? -4.559 -4.080 -2.638 1.00 87.19 95 VAL A N 1
ATOM 738 C CA . VAL A 1 95 ? -4.503 -4.707 -1.306 1.00 87.19 95 VAL A CA 1
ATOM 739 C C . VAL A 1 95 ? -4.805 -3.682 -0.212 1.00 87.19 95 VAL A C 1
ATOM 741 O O . VAL A 1 95 ? -5.632 -3.944 0.660 1.00 87.19 95 VAL A O 1
ATOM 744 N N . LEU A 1 96 ? -4.204 -2.493 -0.293 1.00 90.75 96 LEU A N 1
ATOM 745 C CA . LEU A 1 96 ? -4.436 -1.398 0.648 1.00 90.75 96 LEU A CA 1
ATOM 746 C C . LEU A 1 96 ? -5.900 -0.950 0.666 1.00 90.75 96 LEU A C 1
ATOM 748 O O . LEU A 1 96 ? -6.509 -0.850 1.728 1.00 90.75 96 LEU A O 1
ATOM 752 N N . THR A 1 97 ? -6.492 -0.708 -0.503 1.00 90.69 97 THR A N 1
ATOM 753 C CA . THR A 1 97 ? -7.893 -0.269 -0.604 1.00 90.69 97 THR A CA 1
ATOM 754 C C . THR A 1 97 ? -8.866 -1.334 -0.104 1.00 90.69 97 THR A C 1
ATOM 756 O O . THR A 1 97 ? -9.821 -1.001 0.602 1.00 90.69 97 THR A O 1
ATOM 759 N N . ALA A 1 98 ? -8.621 -2.613 -0.404 1.00 88.75 98 ALA A N 1
ATOM 760 C CA . ALA A 1 98 ? -9.405 -3.719 0.138 1.00 88.75 98 ALA A CA 1
ATOM 761 C C . ALA A 1 98 ? -9.276 -3.812 1.666 1.00 88.75 98 ALA A C 1
ATOM 763 O O . ALA A 1 98 ? -10.281 -3.976 2.359 1.00 88.75 98 ALA A O 1
ATOM 764 N N . GLY A 1 99 ? -8.063 -3.650 2.195 1.00 89.81 99 GLY A N 1
ATOM 765 C CA . GLY A 1 99 ? -7.794 -3.637 3.628 1.00 89.81 99 GLY A CA 1
ATOM 766 C C . GLY A 1 99 ? -8.505 -2.492 4.355 1.00 89.81 99 GLY A C 1
ATOM 767 O O . GLY A 1 99 ? -9.219 -2.722 5.330 1.00 89.81 99 GLY A O 1
ATOM 768 N N . ILE A 1 100 ? -8.410 -1.267 3.832 1.00 92.62 100 ILE A N 1
ATOM 769 C CA . ILE A 1 100 ? -9.105 -0.096 4.388 1.00 92.62 100 ILE A CA 1
ATOM 770 C C . ILE A 1 100 ? -10.624 -0.307 4.373 1.00 92.62 100 ILE A C 1
ATOM 772 O O . ILE A 1 100 ? -11.301 0.008 5.352 1.00 92.62 100 ILE A O 1
ATOM 776 N N . ARG A 1 101 ? -11.178 -0.882 3.296 1.00 92.56 101 ARG A N 1
ATOM 777 C CA . ARG A 1 101 ? -12.610 -1.221 3.239 1.00 92.56 101 ARG A CA 1
ATOM 778 C C . ARG A 1 101 ? -13.003 -2.230 4.319 1.00 92.56 101 ARG A C 1
ATOM 780 O O . ARG A 1 101 ? -14.044 -2.036 4.937 1.00 92.56 101 ARG A O 1
ATOM 787 N N . ARG A 1 102 ? -12.176 -3.249 4.584 1.00 91.25 102 ARG A N 1
ATOM 788 C CA . ARG A 1 102 ? -12.419 -4.231 5.658 1.00 91.25 102 ARG A CA 1
ATOM 789 C C . ARG A 1 102 ? -12.428 -3.581 7.040 1.00 91.25 102 ARG A C 1
ATOM 791 O O . ARG A 1 102 ? -13.396 -3.777 7.776 1.00 91.25 102 ARG A O 1
ATOM 798 N N . ILE A 1 103 ? -11.430 -2.742 7.336 1.00 93.50 103 ILE A N 1
ATOM 799 C CA . ILE A 1 103 ? -11.369 -1.970 8.588 1.00 93.50 103 ILE A CA 1
ATOM 800 C C . ILE A 1 103 ? -12.615 -1.091 8.729 1.00 93.50 103 ILE A C 1
ATOM 802 O O . ILE A 1 103 ? -13.251 -1.097 9.779 1.00 93.50 103 ILE A O 1
ATOM 806 N N . ARG A 1 104 ? -13.022 -0.394 7.659 1.00 92.56 104 ARG A N 1
ATOM 807 C CA . ARG A 1 104 ? -14.236 0.440 7.655 1.00 92.56 104 ARG A CA 1
ATOM 808 C C . ARG A 1 104 ? -15.500 -0.357 7.995 1.00 92.56 104 ARG A C 1
ATOM 810 O O . ARG A 1 104 ? -16.388 0.175 8.648 1.00 92.56 104 ARG A O 1
ATOM 817 N N . SER A 1 105 ? -15.594 -1.608 7.557 1.00 93.88 105 SER A N 1
ATOM 818 C CA . SER A 1 105 ? -16.705 -2.508 7.900 1.00 93.88 105 SER A CA 1
ATOM 819 C C . SER A 1 105 ? -16.582 -3.178 9.278 1.00 93.88 105 SER A C 1
ATOM 821 O O . SER A 1 105 ? -17.400 -4.030 9.603 1.00 93.88 105 SER A O 1
ATOM 823 N N . GLY A 1 106 ? -15.575 -2.827 10.085 1.00 93.25 106 GLY A N 1
ATOM 824 C CA . GLY A 1 106 ? -15.355 -3.402 11.416 1.00 93.25 106 GLY A CA 1
ATOM 825 C C . GLY A 1 106 ? -14.687 -4.782 11.413 1.00 93.25 106 GLY A C 1
ATOM 826 O O . GLY A 1 106 ? -14.500 -5.372 12.476 1.00 93.25 106 GLY A O 1
ATOM 827 N N . TYR A 1 107 ? -14.288 -5.298 10.246 1.00 93.44 107 TYR A N 1
ATOM 828 C CA . TYR A 1 107 ? -13.518 -6.536 10.150 1.00 93.44 107 TYR A CA 1
ATOM 829 C C . TYR A 1 107 ? -12.043 -6.233 10.413 1.00 93.44 107 TYR A C 1
ATOM 831 O O . TYR A 1 107 ? -11.314 -5.798 9.520 1.00 93.44 107 TYR A O 1
ATOM 839 N N . LEU A 1 108 ? -11.620 -6.461 11.656 1.00 93.50 108 LEU A N 1
ATOM 840 C CA . LEU A 1 108 ? -10.243 -6.253 12.116 1.00 93.50 108 LEU A CA 1
ATOM 841 C C . LEU A 1 108 ? -9.401 -7.536 12.103 1.00 93.50 108 LEU A C 1
ATOM 843 O O . LEU A 1 108 ? -8.249 -7.515 12.535 1.00 93.50 108 LEU A O 1
ATOM 847 N N . ASP A 1 109 ? -9.935 -8.636 11.578 1.00 89.75 109 ASP A N 1
ATOM 848 C CA . ASP A 1 109 ? -9.230 -9.912 11.486 1.00 89.75 109 ASP A CA 1
ATOM 849 C C . ASP A 1 109 ? -8.528 -10.117 10.139 1.00 89.75 109 ASP A C 1
ATOM 851 O O . ASP A 1 109 ? -9.014 -9.722 9.077 1.00 89.75 109 ASP A O 1
ATOM 855 N N . GLY A 1 110 ? -7.377 -10.791 10.199 1.00 84.00 110 GLY A N 1
ATOM 856 C CA . GLY A 1 110 ? -6.563 -11.166 9.044 1.00 84.00 110 GLY A CA 1
ATOM 857 C C . GLY A 1 110 ? -5.306 -10.314 8.870 1.00 84.00 110 GLY A C 1
ATOM 858 O O . GLY A 1 110 ? -5.278 -9.132 9.202 1.00 84.00 110 GLY A O 1
ATOM 859 N N . GLU A 1 111 ? -4.261 -10.937 8.327 1.00 82.50 111 GLU A N 1
ATOM 860 C CA . GLU A 1 111 ? -2.987 -10.287 8.009 1.00 82.50 111 GLU A CA 1
ATOM 861 C C . GLU A 1 111 ? -3.022 -9.675 6.611 1.00 82.50 111 GLU A C 1
ATOM 863 O O . GLU A 1 111 ? -3.505 -10.297 5.657 1.00 82.50 111 GLU A O 1
ATOM 868 N N . TRP A 1 112 ? -2.447 -8.484 6.458 1.00 85.44 112 TRP A N 1
ATOM 869 C CA . TRP A 1 112 ? -2.227 -7.912 5.138 1.00 85.44 112 TRP A CA 1
ATOM 870 C C . TRP A 1 112 ? -0.870 -8.388 4.643 1.00 85.44 112 TRP A C 1
ATOM 872 O O . TRP A 1 112 ? 0.154 -8.199 5.294 1.00 85.44 112 TRP A O 1
ATOM 882 N N . ARG A 1 113 ? -0.854 -9.033 3.477 1.00 82.56 113 ARG A N 1
ATOM 883 C CA . ARG A 1 113 ? 0.376 -9.551 2.878 1.00 82.56 113 ARG A CA 1
ATOM 884 C C . ARG A 1 113 ? 0.674 -8.783 1.601 1.00 82.56 113 ARG A C 1
ATOM 886 O O . ARG A 1 113 ? -0.010 -8.957 0.598 1.00 82.56 113 ARG A O 1
ATOM 893 N N . ALA A 1 114 ? 1.713 -7.958 1.647 1.00 80.56 114 ALA A N 1
ATOM 894 C CA . ALA A 1 114 ? 2.367 -7.420 0.460 1.00 80.56 114 ALA A CA 1
ATOM 895 C C . ALA A 1 114 ? 3.697 -8.136 0.233 1.00 80.56 114 ALA A C 1
ATOM 897 O O . ALA A 1 114 ? 4.304 -8.659 1.175 1.00 80.56 114 ALA A O 1
ATOM 898 N N . ARG A 1 115 ? 4.165 -8.181 -1.016 1.00 81.31 115 ARG A N 1
ATOM 899 C CA . ARG A 1 115 ? 5.481 -8.758 -1.297 1.00 81.31 115 ARG A CA 1
ATOM 900 C C . ARG A 1 115 ? 6.540 -7.788 -0.780 1.00 81.31 115 ARG A C 1
ATOM 902 O O . ARG A 1 115 ? 6.398 -6.577 -0.917 1.00 81.31 115 ARG A O 1
ATOM 909 N N . LYS A 1 116 ? 7.639 -8.309 -0.224 1.00 77.81 116 LYS A N 1
ATOM 910 C CA . LYS A 1 116 ? 8.749 -7.474 0.284 1.00 77.81 116 LYS A CA 1
ATOM 911 C C . LYS A 1 116 ? 9.320 -6.524 -0.777 1.00 77.81 116 LYS A C 1
ATOM 913 O O . LYS A 1 116 ? 9.789 -5.451 -0.436 1.00 77.81 116 LYS A O 1
ATOM 918 N N . SER A 1 117 ? 9.277 -6.922 -2.048 1.00 76.75 117 SER A N 1
ATOM 919 C CA . SER A 1 117 ? 9.770 -6.136 -3.183 1.00 76.75 117 SER A CA 1
ATOM 920 C C . SER A 1 117 ? 8.824 -5.029 -3.659 1.00 76.75 117 SER A C 1
ATOM 922 O O . SER A 1 117 ? 9.163 -4.322 -4.608 1.00 76.75 117 SER A O 1
ATOM 924 N N . ASP A 1 118 ? 7.622 -4.928 -3.092 1.00 81.19 118 ASP A N 1
ATOM 925 C CA . ASP A 1 118 ? 6.642 -3.934 -3.513 1.00 81.19 118 ASP A CA 1
ATOM 926 C C . ASP A 1 118 ? 6.973 -2.572 -2.894 1.00 81.19 118 ASP A C 1
ATOM 928 O O . ASP A 1 118 ? 7.344 -2.485 -1.720 1.00 81.19 118 ASP A O 1
ATOM 932 N N . LEU A 1 119 ? 6.782 -1.498 -3.668 1.00 80.19 119 LEU A N 1
ATOM 933 C CA . LEU A 1 119 ? 7.086 -0.121 -3.245 1.00 80.19 119 LEU A CA 1
ATOM 934 C C . LEU A 1 119 ? 6.293 0.316 -2.000 1.00 80.19 119 LEU A C 1
ATOM 936 O O . LEU A 1 119 ? 6.727 1.192 -1.264 1.00 80.19 119 LEU A O 1
ATOM 940 N N . LEU A 1 120 ? 5.132 -0.300 -1.762 1.00 86.69 120 LEU A N 1
ATOM 941 C CA . LEU A 1 120 ? 4.216 0.030 -0.666 1.00 86.69 120 LEU A CA 1
ATOM 942 C C . LEU A 1 120 ? 4.266 -0.986 0.482 1.00 86.69 120 LEU A C 1
ATOM 944 O O . LEU A 1 120 ? 3.392 -0.990 1.348 1.00 86.69 120 LEU A O 1
ATOM 948 N N . SER A 1 121 ? 5.275 -1.860 0.505 1.00 86.06 121 SER A N 1
ATOM 949 C CA . SER A 1 121 ? 5.404 -2.905 1.525 1.00 86.06 121 SER A CA 1
ATOM 950 C C . SER A 1 121 ? 5.544 -2.330 2.941 1.00 86.06 121 SER A C 1
ATOM 952 O O . SER A 1 121 ? 4.928 -2.852 3.870 1.00 86.06 121 SER A O 1
ATOM 954 N N . GLY A 1 122 ? 6.261 -1.209 3.095 1.00 87.25 122 GLY A N 1
ATOM 955 C CA . GLY A 1 122 ? 6.327 -0.451 4.349 1.00 87.25 122 GLY A CA 1
ATOM 956 C C . GLY A 1 122 ? 4.952 0.051 4.795 1.00 87.25 122 GLY A C 1
ATOM 957 O O . GLY A 1 122 ? 4.526 -0.241 5.904 1.00 87.25 122 GLY A O 1
ATOM 958 N N . THR A 1 123 ? 4.199 0.693 3.898 1.00 89.50 123 THR A N 1
ATOM 959 C CA . THR A 1 123 ? 2.842 1.187 4.192 1.00 89.50 123 THR A CA 1
ATOM 960 C C . THR A 1 123 ? 1.887 0.065 4.602 1.00 89.50 123 THR A C 1
ATOM 962 O O . THR A 1 123 ? 1.080 0.233 5.512 1.00 89.50 123 THR A O 1
ATOM 965 N N . VAL A 1 124 ? 1.977 -1.098 3.951 1.00 90.50 124 VAL A N 1
ATOM 966 C CA . VAL A 1 124 ? 1.163 -2.272 4.299 1.00 90.50 124 VAL A CA 1
ATOM 967 C C . VAL A 1 124 ? 1.517 -2.799 5.690 1.00 90.50 124 VAL A C 1
ATOM 969 O O . VAL A 1 124 ? 0.616 -3.167 6.446 1.00 90.50 124 VAL A O 1
ATOM 972 N N . ARG A 1 125 ? 2.804 -2.801 6.057 1.00 90.00 125 ARG A N 1
ATOM 973 C CA . ARG A 1 125 ? 3.245 -3.163 7.409 1.00 90.00 125 ARG A CA 1
ATOM 974 C C . ARG A 1 125 ? 2.690 -2.190 8.445 1.00 90.00 125 ARG A C 1
ATOM 976 O O . ARG A 1 125 ? 2.056 -2.640 9.393 1.00 90.00 125 ARG A O 1
ATOM 983 N N . ASP A 1 126 ? 2.847 -0.889 8.225 1.00 90.94 126 ASP A N 1
ATOM 984 C CA . ASP A 1 126 ? 2.380 0.139 9.160 1.00 90.94 126 ASP A CA 1
ATOM 985 C C . ASP A 1 126 ? 0.850 0.057 9.360 1.00 90.94 126 ASP A C 1
ATOM 987 O O . ASP A 1 126 ? 0.342 0.181 10.474 1.00 90.94 126 ASP A O 1
ATOM 991 N N . LEU A 1 127 ? 0.093 -0.250 8.300 1.00 91.25 127 LEU A N 1
ATOM 992 C CA . LEU A 1 127 ? -1.354 -0.480 8.396 1.00 91.25 127 LEU A CA 1
ATOM 993 C C . LEU A 1 127 ? -1.717 -1.785 9.107 1.00 91.25 127 LEU A C 1
ATOM 995 O O . LEU A 1 127 ? -2.727 -1.830 9.807 1.00 91.25 127 LEU A O 1
ATOM 999 N N . THR A 1 128 ? -0.897 -2.826 8.977 1.00 91.56 128 THR A N 1
ATOM 1000 C CA . THR A 1 128 ? -1.072 -4.076 9.734 1.00 91.56 128 THR A CA 1
ATOM 1001 C C . THR A 1 128 ? -0.845 -3.839 11.227 1.00 91.56 128 THR A C 1
ATOM 1003 O O . THR A 1 128 ? -1.602 -4.340 12.063 1.00 91.56 128 THR A O 1
ATOM 1006 N N . GLU A 1 129 ? 0.161 -3.037 11.579 1.00 92.94 129 GLU A N 1
ATOM 1007 C CA . GLU A 1 129 ? 0.415 -2.617 12.960 1.00 92.94 129 GLU A CA 1
ATOM 1008 C C . GLU A 1 129 ? -0.759 -1.792 13.504 1.00 92.94 129 GLU A C 1
ATOM 1010 O O . GLU A 1 129 ? -1.266 -2.088 14.589 1.00 92.94 129 GLU A O 1
ATOM 1015 N N . MET A 1 130 ? -1.272 -0.839 12.717 1.00 93.12 130 MET A N 1
ATOM 1016 C CA . MET A 1 130 ? -2.462 -0.055 13.063 1.00 93.12 130 MET A CA 1
ATOM 1017 C C . MET A 1 130 ? -3.701 -0.940 13.264 1.00 93.12 130 MET A C 1
ATOM 1019 O O . MET A 1 130 ? -4.398 -0.800 14.265 1.00 93.12 130 MET A O 1
ATOM 1023 N N . GLN A 1 131 ? -3.968 -1.885 12.359 1.00 93.88 131 GLN A N 1
ATOM 1024 C CA . GLN A 1 131 ? -5.076 -2.834 12.495 1.00 93.88 131 GLN A CA 1
ATOM 1025 C C . GLN A 1 131 ? -4.928 -3.692 13.755 1.00 93.88 131 GLN A C 1
ATOM 1027 O O . GLN A 1 131 ? -5.906 -3.921 14.464 1.00 93.88 131 GLN A O 1
ATOM 1032 N N . THR A 1 132 ? -3.710 -4.139 14.062 1.00 93.94 132 THR A N 1
ATOM 1033 C CA . THR A 1 132 ? -3.427 -4.924 15.269 1.00 93.94 132 THR A CA 1
ATOM 1034 C C . THR A 1 132 ? -3.694 -4.108 16.532 1.00 93.94 132 THR A C 1
ATOM 1036 O O . THR A 1 132 ? -4.288 -4.622 17.480 1.00 93.94 132 THR A O 1
ATOM 1039 N N . ALA A 1 133 ? -3.294 -2.834 16.551 1.00 94.00 133 ALA A N 1
ATOM 1040 C CA . AL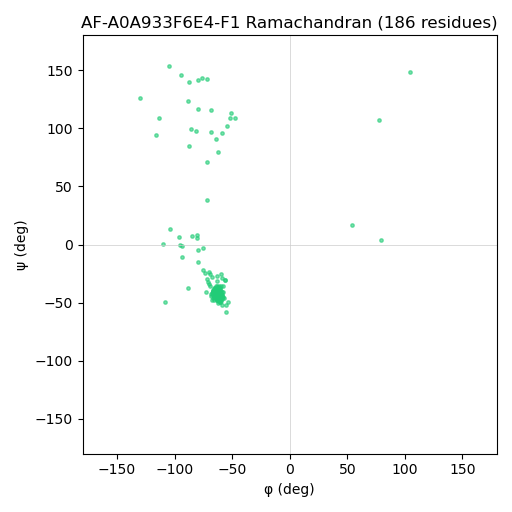A A 1 133 ? -3.580 -1.925 17.657 1.00 94.00 133 ALA A CA 1
ATOM 1041 C C . ALA A 1 133 ? -5.090 -1.684 17.819 1.00 94.00 133 ALA A C 1
ATOM 1043 O O . ALA A 1 133 ? -5.610 -1.814 18.925 1.00 94.00 133 ALA A O 1
ATOM 1044 N N . LEU A 1 134 ? -5.805 -1.431 16.716 1.00 93.56 134 LEU A N 1
ATOM 1045 C CA . LEU A 1 134 ? -7.263 -1.274 16.715 1.00 93.56 134 LEU A CA 1
ATOM 1046 C C . LEU A 1 134 ? -7.975 -2.529 17.222 1.00 93.56 134 LEU A C 1
ATOM 1048 O O . LEU A 1 134 ? -8.905 -2.430 18.017 1.00 93.56 134 LEU A O 1
ATOM 1052 N N . ARG A 1 135 ? -7.526 -3.715 16.802 1.00 94.25 135 ARG A N 1
ATOM 1053 C CA . ARG A 1 135 ? -8.093 -4.981 17.270 1.00 94.25 135 ARG A CA 1
ATOM 1054 C C . ARG A 1 135 ? -7.894 -5.159 18.772 1.00 94.25 135 ARG A C 1
ATOM 1056 O O . ARG A 1 135 ? -8.842 -5.510 19.463 1.00 94.25 135 ARG A O 1
ATOM 1063 N N . LYS A 1 136 ? -6.687 -4.890 19.281 1.00 94.81 136 LYS A N 1
ATOM 1064 C CA . LYS A 1 136 ? -6.403 -4.959 20.723 1.00 94.81 136 LYS A CA 1
ATOM 1065 C C . LYS A 1 136 ? -7.294 -4.009 21.521 1.00 94.81 136 LYS A C 1
ATOM 1067 O O . LYS A 1 136 ? -7.853 -4.439 22.523 1.00 94.81 136 LYS A O 1
ATOM 1072 N N . ALA A 1 137 ? -7.456 -2.770 21.055 1.00 92.62 137 ALA A N 1
ATOM 1073 C CA . ALA A 1 137 ? -8.349 -1.800 21.684 1.00 92.62 137 ALA A CA 1
ATOM 1074 C C . ALA A 1 137 ? -9.807 -2.297 21.690 1.00 92.62 137 ALA A C 1
ATOM 1076 O O . ALA A 1 137 ? -10.437 -2.346 22.740 1.00 92.62 137 ALA A O 1
ATOM 1077 N N . ALA A 1 138 ? -10.307 -2.786 20.550 1.00 92.75 138 ALA A N 1
ATOM 1078 C CA . ALA A 1 138 ? -11.663 -3.326 20.448 1.00 92.75 138 ALA A CA 1
ATOM 1079 C C . ALA A 1 138 ? -11.892 -4.557 21.349 1.00 92.75 138 ALA A C 1
ATOM 1081 O O . ALA A 1 138 ? -12.964 -4.711 21.934 1.00 92.75 138 ALA A O 1
ATOM 1082 N N . ASP A 1 139 ? -10.901 -5.443 21.476 1.00 94.50 139 ASP A N 1
ATOM 1083 C CA . ASP A 1 139 ? -10.974 -6.607 22.363 1.00 94.50 139 ASP A CA 1
ATOM 1084 C C . ASP A 1 139 ? -10.957 -6.201 23.846 1.00 94.50 139 ASP A C 1
ATOM 1086 O O . ASP A 1 139 ? -11.642 -6.820 24.665 1.00 94.50 139 ASP A O 1
ATOM 1090 N N . GLU A 1 140 ? -10.206 -5.158 24.204 1.00 94.69 140 GLU A N 1
ATOM 1091 C CA . GLU A 1 140 ? -10.207 -4.595 25.553 1.00 94.69 140 GLU A CA 1
ATOM 1092 C C . GLU A 1 140 ? -11.559 -3.957 25.896 1.00 94.69 140 GLU A C 1
ATOM 1094 O O . GLU A 1 140 ? -12.136 -4.277 26.938 1.00 94.69 140 GLU A O 1
ATOM 1099 N N . ASP A 1 141 ? -12.120 -3.154 24.991 1.00 91.94 141 ASP A N 1
ATOM 1100 C CA . ASP A 1 141 ? -13.444 -2.551 25.159 1.00 91.94 141 ASP A CA 1
ATOM 1101 C C . ASP A 1 141 ? -14.529 -3.618 25.324 1.00 91.94 141 ASP A C 1
ATOM 1103 O O . ASP A 1 141 ? -15.357 -3.538 26.233 1.00 91.94 141 ASP A O 1
ATOM 1107 N N . ARG A 1 142 ? -14.491 -4.687 24.515 1.00 93.75 142 ARG A N 1
ATOM 1108 C CA . ARG A 1 142 ? -15.407 -5.832 24.658 1.00 93.75 142 ARG A CA 1
ATOM 1109 C C . ARG A 1 142 ? -15.306 -6.489 26.032 1.00 93.75 142 ARG A C 1
ATOM 1111 O O . ARG A 1 142 ? -16.332 -6.852 26.606 1.00 93.75 142 ARG A O 1
ATOM 1118 N N . ARG A 1 143 ? -14.095 -6.642 26.581 1.00 95.44 143 ARG A N 1
ATOM 1119 C CA . ARG A 1 143 ? -13.896 -7.197 27.933 1.00 95.44 143 ARG A CA 1
ATOM 1120 C C . ARG A 1 143 ? -14.466 -6.276 29.006 1.00 95.44 143 ARG A C 1
ATOM 1122 O O . ARG A 1 143 ? -15.146 -6.767 29.905 1.00 95.44 143 ARG A O 1
ATOM 1129 N N . ARG A 1 144 ? -14.233 -4.965 28.896 1.00 91.94 144 ARG A N 1
ATOM 1130 C CA . ARG A 1 144 ? -14.778 -3.964 29.826 1.00 91.94 144 ARG A CA 1
ATOM 1131 C C . ARG A 1 144 ? -16.308 -3.946 29.789 1.00 91.94 144 ARG A C 1
ATOM 1133 O O . ARG A 1 144 ? -16.935 -3.986 30.843 1.00 91.94 144 ARG A O 1
ATOM 1140 N N . LEU A 1 145 ? -16.911 -3.994 28.598 1.00 93.81 145 LEU A N 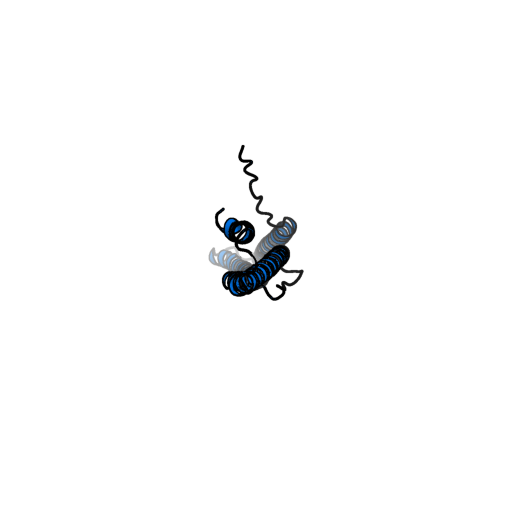1
ATOM 1141 C CA . LEU A 1 145 ? -18.366 -4.097 28.429 1.00 93.81 145 LEU A CA 1
ATOM 1142 C C . LEU A 1 145 ? -18.930 -5.383 29.043 1.00 93.81 145 LEU A C 1
ATOM 1144 O O . LEU A 1 145 ? -19.921 -5.330 29.768 1.00 93.81 145 LEU A O 1
ATOM 1148 N N . ALA A 1 146 ? -18.284 -6.529 28.813 1.00 94.62 146 ALA A N 1
ATOM 1149 C CA . ALA A 1 146 ? -18.706 -7.799 29.402 1.00 94.62 146 ALA A CA 1
ATOM 1150 C C . ALA A 1 146 ? -18.608 -7.792 30.938 1.00 94.62 146 ALA A C 1
ATOM 1152 O O . ALA A 1 146 ? -19.453 -8.377 31.617 1.00 94.62 146 ALA A O 1
ATOM 1153 N N . GLN A 1 147 ? -17.596 -7.127 31.502 1.00 94.50 147 GLN A N 1
ATOM 1154 C CA . GLN A 1 147 ? -17.474 -6.950 32.947 1.00 94.50 147 GLN A CA 1
ATOM 1155 C C . GLN A 1 147 ? -18.577 -6.036 33.496 1.00 94.50 147 GLN A C 1
AT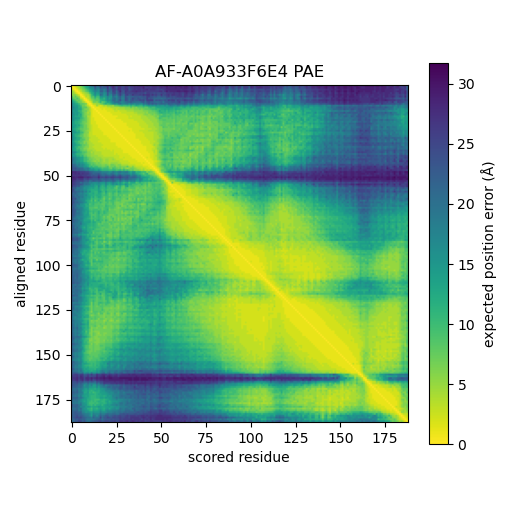OM 1157 O O . GLN A 1 147 ? -19.254 -6.420 34.447 1.00 94.50 147 GLN A O 1
ATOM 1162 N N . ALA A 1 148 ? -18.810 -4.881 32.868 1.00 91.00 148 ALA A N 1
ATOM 1163 C CA . ALA A 1 148 ? -19.877 -3.959 33.251 1.00 91.00 148 ALA A CA 1
ATOM 1164 C C . ALA A 1 148 ? -21.260 -4.634 33.201 1.00 91.00 148 ALA A C 1
ATOM 1166 O O . ALA A 1 148 ? -22.063 -4.468 34.118 1.00 91.00 148 ALA A O 1
ATOM 1167 N N . GLN A 1 149 ? -21.518 -5.458 32.178 1.00 93.81 149 GLN A N 1
ATOM 1168 C CA . GLN A 1 149 ? -22.745 -6.250 32.079 1.00 93.81 149 GLN A CA 1
ATOM 1169 C C . GLN A 1 149 ? -22.904 -7.207 33.270 1.00 93.81 149 GLN A C 1
ATOM 1171 O O . GLN A 1 149 ? -23.955 -7.217 33.907 1.00 93.81 149 GLN A O 1
ATOM 1176 N N . LYS A 1 150 ? -21.859 -7.968 33.623 1.00 94.94 150 LYS A N 1
ATOM 1177 C CA . LYS A 1 150 ? -21.893 -8.870 34.788 1.00 94.94 150 LYS A CA 1
ATOM 1178 C C . LYS A 1 150 ? -22.112 -8.118 36.102 1.00 94.94 150 LYS A C 1
ATOM 1180 O O . LYS A 1 150 ? -22.838 -8.595 36.971 1.00 94.94 150 LYS A O 1
ATOM 1185 N N . GLU A 1 151 ? -21.496 -6.947 36.261 1.00 91.56 151 GLU A N 1
ATOM 1186 C CA . GLU A 1 151 ? -21.673 -6.110 37.453 1.00 91.56 151 GLU A CA 1
ATOM 1187 C C . GLU A 1 151 ? -23.108 -5.569 37.570 1.00 91.56 151 GLU A C 1
ATOM 1189 O O . GLU A 1 151 ? -23.650 -5.539 38.680 1.00 91.56 151 GLU A O 1
ATOM 1194 N N . LEU A 1 152 ? -23.737 -5.206 36.442 1.00 90.56 152 LEU A N 1
ATOM 1195 C CA . LEU A 1 152 ? -25.150 -4.816 36.369 1.00 90.56 152 LEU A CA 1
ATOM 1196 C C . LEU A 1 152 ? -26.090 -5.981 36.693 1.00 90.56 152 LEU A C 1
ATOM 1198 O O . LEU A 1 152 ? -27.034 -5.800 37.460 1.00 90.56 152 LEU A O 1
ATOM 1202 N N . GLU A 1 153 ? -25.836 -7.171 36.146 1.00 92.69 153 GLU A N 1
ATOM 1203 C CA . GLU A 1 153 ? -26.630 -8.375 36.422 1.00 92.69 153 GLU A CA 1
ATOM 1204 C C . GLU A 1 153 ? -26.577 -8.743 37.913 1.00 92.69 153 GLU A C 1
ATOM 1206 O O . GLU A 1 153 ? -27.620 -8.942 38.540 1.00 92.69 153 GLU A O 1
ATOM 1211 N N . ALA A 1 154 ? -25.380 -8.733 38.512 1.00 90.06 154 ALA A N 1
ATOM 1212 C CA . ALA A 1 154 ? -25.197 -8.978 39.941 1.00 90.06 154 ALA A CA 1
ATOM 1213 C C . ALA A 1 154 ? -25.918 -7.931 40.806 1.00 90.06 154 ALA A C 1
ATOM 1215 O O . ALA A 1 154 ? -26.577 -8.276 41.784 1.00 90.06 154 ALA A O 1
ATOM 1216 N N . LEU A 1 155 ? -25.837 -6.650 40.430 1.00 89.00 155 LEU A N 1
ATOM 1217 C CA . LEU A 1 155 ? -26.564 -5.586 41.122 1.00 89.00 155 LEU A CA 1
ATOM 1218 C C . LEU A 1 155 ? -28.087 -5.778 41.024 1.00 89.00 155 LEU A C 1
ATOM 1220 O O . LEU A 1 155 ? -28.800 -5.581 42.007 1.00 89.00 155 LEU A O 1
ATOM 1224 N N . GLY A 1 156 ? -28.589 -6.179 39.854 1.00 87.31 156 GLY A N 1
ATOM 1225 C CA . GLY A 1 156 ? -30.003 -6.485 39.644 1.00 87.31 156 GLY A CA 1
ATOM 1226 C C . GLY A 1 156 ? -30.492 -7.634 40.528 1.00 87.31 156 GLY A C 1
ATOM 1227 O O . GLY A 1 156 ? -31.593 -7.561 41.078 1.00 87.31 156 GLY A O 1
ATOM 1228 N N . GLU A 1 157 ? -29.673 -8.670 40.722 1.00 89.44 157 GLU A N 1
ATOM 1229 C CA . GLU A 1 157 ? -29.976 -9.743 41.672 1.00 89.44 157 GLU A CA 1
ATOM 1230 C C . GLU A 1 157 ? -29.983 -9.274 43.132 1.00 89.44 157 GLU A C 1
ATOM 1232 O O . GLU A 1 157 ? -30.903 -9.629 43.873 1.00 89.44 157 GLU A O 1
ATOM 1237 N N . ASP A 1 158 ? -28.991 -8.479 43.546 1.00 87.81 158 ASP A N 1
ATOM 1238 C CA . ASP A 1 158 ? -28.887 -7.952 44.914 1.00 87.81 158 ASP A CA 1
ATOM 1239 C C . ASP A 1 158 ? -30.123 -7.112 45.280 1.00 87.81 158 ASP A C 1
ATOM 1241 O O . ASP A 1 158 ? -30.720 -7.293 46.349 1.00 87.81 158 ASP A O 1
ATOM 1245 N N . LEU A 1 159 ? -30.562 -6.256 44.348 1.00 84.62 159 LEU A N 1
ATOM 1246 C CA . LEU A 1 159 ? -31.767 -5.436 44.485 1.00 84.62 159 LEU A CA 1
ATOM 1247 C C . LEU A 1 159 ? -33.038 -6.292 44.584 1.00 84.62 159 LEU A C 1
ATOM 1249 O O . LEU A 1 159 ? -33.883 -6.030 45.440 1.00 84.62 159 LEU A O 1
ATOM 1253 N N . ARG A 1 160 ? -33.168 -7.345 43.764 1.00 85.31 160 ARG A N 1
ATOM 1254 C CA . ARG A 1 160 ? -34.307 -8.284 43.834 1.00 85.31 160 ARG A CA 1
ATOM 1255 C C . ARG A 1 160 ? -34.354 -9.054 45.150 1.00 85.31 160 ARG A C 1
ATOM 1257 O O . ARG A 1 160 ? -35.436 -9.323 45.659 1.00 85.31 160 ARG A O 1
ATOM 1264 N N . LYS A 1 161 ? -33.194 -9.399 45.712 1.00 86.00 161 LYS A N 1
ATOM 1265 C CA . LYS A 1 161 ? -33.070 -10.137 46.980 1.00 86.00 161 LYS A CA 1
ATOM 1266 C C . LYS A 1 161 ? -33.230 -9.240 48.220 1.00 86.00 161 LYS A C 1
ATOM 1268 O O . LYS A 1 161 ? -32.970 -9.706 49.327 1.00 86.00 161 LYS A O 1
ATOM 1273 N N . ALA A 1 162 ? -33.627 -7.971 48.050 1.00 72.56 162 ALA A N 1
ATOM 1274 C CA . ALA A 1 162 ? -33.760 -6.954 49.102 1.00 72.56 162 ALA A CA 1
ATOM 1275 C C . ALA A 1 162 ? -32.488 -6.749 49.959 1.00 72.56 162 ALA A C 1
ATOM 1277 O O . ALA A 1 162 ? -32.532 -6.135 51.028 1.00 72.56 162 ALA A O 1
ATOM 1278 N N . LYS A 1 163 ? -31.326 -7.221 49.484 1.00 64.50 163 LYS A N 1
ATOM 1279 C CA . LYS A 1 163 ? -30.030 -7.052 50.144 1.00 64.50 163 LYS A CA 1
ATOM 1280 C C . LYS A 1 163 ? -29.410 -5.728 49.688 1.00 64.50 163 LYS A C 1
ATOM 1282 O O . LYS A 1 163 ? -28.570 -5.684 48.803 1.00 64.50 163 LYS A O 1
ATOM 1287 N N . ALA A 1 164 ? -29.816 -4.664 50.379 1.00 61.38 164 ALA A N 1
ATOM 1288 C CA . ALA A 1 164 ? -29.172 -3.347 50.473 1.00 61.38 164 ALA A CA 1
ATOM 1289 C C . ALA A 1 164 ? -29.324 -2.344 49.295 1.00 61.38 164 ALA A C 1
ATOM 1291 O O . ALA A 1 164 ? -28.593 -2.408 48.308 1.00 61.38 164 ALA A O 1
ATOM 1292 N N . PRO A 1 165 ? -30.136 -1.279 49.476 1.00 64.19 165 PRO A N 1
ATOM 1293 C CA . PRO A 1 165 ? -30.158 -0.104 48.595 1.00 64.19 165 PRO A CA 1
ATOM 1294 C C . PRO A 1 165 ? -29.017 0.908 48.847 1.00 64.19 165 PRO A C 1
ATOM 1296 O O . PRO A 1 165 ? -28.739 1.738 47.985 1.00 64.19 165 PRO A O 1
ATOM 1299 N N . ALA A 1 166 ? -28.306 0.843 49.982 1.00 68.50 166 ALA A N 1
ATOM 1300 C CA . ALA A 1 166 ? -27.373 1.903 50.397 1.00 68.50 166 ALA A CA 1
ATOM 1301 C C . ALA A 1 166 ? -26.090 2.031 49.543 1.00 68.50 166 ALA A C 1
ATOM 1303 O O . ALA A 1 166 ? -25.521 3.113 49.471 1.00 68.50 166 ALA A O 1
ATOM 1304 N N . ARG A 1 167 ? -25.637 0.957 48.873 1.00 73.25 167 ARG A N 1
ATOM 1305 C CA . ARG A 1 167 ? -24.438 0.965 47.996 1.00 73.25 167 ARG A CA 1
ATOM 1306 C C . ARG A 1 167 ? -24.759 0.820 46.506 1.00 73.25 167 ARG A C 1
ATOM 1308 O O . ARG A 1 167 ? -23.854 0.804 45.672 1.00 73.25 167 ARG A O 1
ATOM 1315 N N . ALA A 1 168 ? -26.040 0.708 46.154 1.00 79.56 168 ALA A N 1
ATOM 1316 C CA . ALA A 1 168 ? -26.457 0.512 44.770 1.00 79.56 168 ALA A CA 1
ATOM 1317 C C . ALA A 1 168 ? -26.133 1.740 43.905 1.00 79.56 168 ALA A C 1
ATOM 1319 O O . ALA A 1 168 ? -25.612 1.588 42.803 1.00 79.56 168 ALA A O 1
ATOM 1320 N N . GLY A 1 169 ? -26.349 2.949 44.436 1.00 79.75 169 GLY A N 1
ATOM 1321 C CA . GLY A 1 169 ? -26.035 4.199 43.737 1.00 79.75 169 GLY A CA 1
ATOM 1322 C C . GLY A 1 169 ? -24.549 4.348 43.396 1.00 79.75 169 GLY A C 1
ATOM 1323 O O . GLY A 1 169 ? -24.218 4.717 42.273 1.00 79.75 169 GLY A O 1
ATOM 1324 N N . GLU A 1 170 ? -23.649 3.987 44.317 1.00 84.38 170 GLU A N 1
ATOM 1325 C CA . GLU A 1 170 ? -22.199 4.024 44.072 1.00 84.38 170 GLU A CA 1
ATOM 1326 C C . GLU A 1 170 ? -21.773 3.031 42.985 1.00 84.38 170 GLU A C 1
ATOM 1328 O O . GLU A 1 170 ? -20.982 3.378 42.109 1.00 84.38 170 GLU A O 1
ATOM 1333 N N . ARG A 1 171 ? -22.332 1.812 42.991 1.00 83.94 171 ARG A N 1
ATOM 1334 C CA . ARG A 1 171 ? -22.049 0.805 41.954 1.00 83.94 171 ARG A CA 1
ATOM 1335 C C . ARG A 1 171 ? -22.552 1.248 40.582 1.00 83.94 171 ARG A C 1
ATOM 1337 O O . ARG A 1 171 ? -21.810 1.136 39.613 1.00 83.94 171 ARG A O 1
ATOM 1344 N N . VAL A 1 172 ? -23.766 1.799 40.498 1.00 86.31 172 VAL A N 1
ATOM 1345 C CA . VAL A 1 172 ? -24.304 2.346 39.238 1.00 86.31 172 VAL A CA 1
ATOM 1346 C C . VAL A 1 172 ? -23.434 3.489 38.728 1.00 86.31 172 VAL A C 1
ATOM 1348 O O . VAL A 1 172 ? -23.100 3.505 37.546 1.00 86.31 172 VAL A O 1
ATOM 1351 N N . LYS A 1 173 ? -23.023 4.411 39.607 1.00 87.81 173 LYS A N 1
ATOM 1352 C CA . LYS A 1 173 ? -22.150 5.528 39.235 1.00 87.81 173 LYS A CA 1
ATOM 1353 C C . LYS A 1 173 ? -20.811 5.032 38.684 1.00 87.81 173 LYS A C 1
ATOM 1355 O O . LYS A 1 173 ? -20.385 5.490 37.630 1.00 87.81 173 LYS A O 1
ATOM 1360 N N . LYS A 1 174 ? -20.199 4.039 39.334 1.00 89.06 174 LYS A N 1
ATOM 1361 C CA . LYS A 1 174 ? -18.944 3.431 38.873 1.00 89.06 174 LYS A CA 1
ATOM 1362 C C . LYS A 1 174 ? -19.086 2.763 37.499 1.00 89.06 174 LYS A C 1
ATOM 1364 O O . LYS A 1 174 ? -18.220 2.927 36.648 1.00 89.06 174 LYS A O 1
ATOM 1369 N N . ILE A 1 175 ? -20.188 2.051 37.259 1.00 88.25 175 ILE A N 1
ATOM 1370 C CA . ILE A 1 175 ? -20.471 1.430 35.955 1.00 88.25 175 ILE A CA 1
ATOM 1371 C C . ILE A 1 175 ? -20.709 2.507 34.884 1.00 88.25 175 ILE A C 1
ATOM 1373 O O . ILE A 1 175 ? -20.222 2.378 33.764 1.00 88.25 175 ILE A O 1
ATOM 1377 N N . GLN A 1 176 ? -21.414 3.593 35.217 1.00 87.31 176 GLN A N 1
ATOM 1378 C CA . GLN A 1 176 ? -21.594 4.733 34.312 1.00 87.31 176 GLN A CA 1
ATOM 1379 C C . GLN A 1 176 ? -20.269 5.418 33.967 1.00 87.31 176 GLN A C 1
ATOM 1381 O O . GLN A 1 176 ? -20.073 5.773 32.809 1.00 87.31 176 GLN A O 1
ATOM 1386 N N . GLU A 1 177 ? -19.357 5.574 34.929 1.00 88.69 177 GLU A N 1
ATOM 1387 C CA . GLU A 1 177 ? -18.007 6.097 34.688 1.00 88.69 177 GLU A CA 1
ATOM 1388 C C . GLU A 1 177 ? -17.220 5.168 33.750 1.00 88.69 177 GLU A C 1
ATOM 1390 O O . GLU A 1 177 ? -16.715 5.630 32.729 1.00 88.69 177 GLU A O 1
ATOM 1395 N N . GLN A 1 178 ? -17.218 3.853 34.002 1.00 86.56 178 GLN A N 1
ATOM 1396 C CA . GLN A 1 178 ? -16.567 2.864 33.128 1.00 86.56 178 GLN A CA 1
ATOM 1397 C C . GLN A 1 178 ? -17.125 2.871 31.695 1.00 86.56 178 GLN A C 1
ATOM 1399 O O . GLN A 1 178 ? -16.365 2.817 30.730 1.00 86.56 178 GLN A O 1
ATOM 1404 N N . LEU A 1 179 ? -18.449 2.952 31.531 1.00 87.56 179 LEU A N 1
ATOM 1405 C CA . LEU A 1 179 ? -19.085 3.054 30.212 1.00 87.56 179 LEU A CA 1
ATOM 1406 C C . LEU A 1 179 ? -18.817 4.416 29.551 1.00 87.56 179 LEU A C 1
ATOM 1408 O O . LEU A 1 179 ? -18.669 4.497 28.330 1.00 87.56 179 LEU A O 1
ATOM 1412 N N . GLY A 1 180 ? -18.731 5.479 30.352 1.00 85.44 180 GLY A N 1
ATOM 1413 C CA . GLY A 1 180 ? -18.382 6.826 29.912 1.00 85.44 180 GLY A CA 1
ATOM 1414 C C . GLY A 1 180 ? -16.963 6.910 29.355 1.00 85.44 180 GLY A C 1
ATOM 1415 O O . GLY A 1 180 ? -16.762 7.541 28.318 1.00 85.44 180 GLY A O 1
ATOM 1416 N N . GLU A 1 181 ? -16.000 6.227 29.977 1.00 86.56 181 GLU A N 1
ATOM 1417 C CA . GLU A 1 181 ? -14.620 6.134 29.483 1.00 86.56 181 GLU A CA 1
ATOM 1418 C C . GLU A 1 181 ? -14.538 5.442 28.115 1.00 86.56 181 GLU A C 1
ATOM 1420 O O . GLU A 1 181 ? -13.821 5.916 27.235 1.00 86.56 181 GLU A O 1
ATOM 1425 N N . ILE A 1 182 ? -15.324 4.380 27.896 1.00 85.00 182 ILE A N 1
ATOM 1426 C CA . ILE A 1 182 ? -15.389 3.674 26.602 1.00 85.00 182 ILE A CA 1
ATOM 1427 C C . ILE A 1 182 ? -16.001 4.581 25.519 1.00 85.00 182 ILE A C 1
ATOM 1429 O O . ILE A 1 182 ? -15.490 4.672 24.404 1.00 85.00 182 ILE A O 1
ATOM 1433 N N . GLY A 1 183 ? -17.083 5.300 25.840 1.00 77.19 183 GLY A N 1
ATOM 1434 C CA . GLY A 1 183 ? -17.742 6.213 24.898 1.00 77.19 183 GLY A CA 1
ATOM 1435 C C . GLY A 1 183 ? -16.970 7.512 24.624 1.00 77.19 183 GLY A C 1
ATOM 1436 O O . GLY A 1 183 ? -17.146 8.125 23.570 1.00 77.19 183 GLY A O 1
ATOM 1437 N N . GLY A 1 184 ? -16.114 7.941 25.556 1.00 75.38 184 GLY A N 1
ATOM 1438 C CA . GLY A 1 184 ? -15.337 9.179 25.463 1.00 75.38 184 GLY A CA 1
ATOM 1439 C C . GLY A 1 184 ? -14.275 9.163 24.363 1.00 75.38 184 GLY A C 1
ATOM 1440 O O . GLY A 1 184 ? -13.989 10.212 23.786 1.00 75.38 184 GLY A O 1
ATOM 1441 N N . PHE A 1 185 ? -13.753 7.986 24.009 1.00 59.84 185 PHE A N 1
ATOM 1442 C CA . PHE A 1 185 ? -12.715 7.835 22.986 1.00 59.84 185 PHE A CA 1
ATOM 1443 C C . PHE A 1 185 ? -13.169 8.270 21.578 1.00 59.84 185 PHE A C 1
ATOM 1445 O O . PHE A 1 185 ? -12.352 8.722 20.784 1.00 59.84 185 PHE A O 1
ATOM 1452 N N . PHE A 1 186 ? -14.471 8.205 21.271 1.00 52.75 186 PHE A N 1
ATOM 1453 C CA . PHE A 1 186 ? -15.024 8.588 19.960 1.00 52.75 186 PHE A CA 1
ATOM 1454 C C . PHE A 1 186 ? -15.515 10.045 19.873 1.00 52.75 186 PHE A C 1
ATOM 1456 O O . PHE A 1 186 ? -16.007 10.455 18.823 1.00 52.75 186 PHE A O 1
ATOM 1463 N N . LYS A 1 187 ? -15.439 10.822 20.964 1.00 54.34 187 LYS A N 1
ATOM 1464 C CA . LYS A 1 187 ? -15.905 12.224 21.007 1.00 54.34 187 LYS A CA 1
ATOM 1465 C C . LYS A 1 187 ? -14.806 13.271 20.765 1.00 54.34 187 LYS A C 1
ATOM 1467 O O . LYS A 1 187 ? -15.123 14.459 20.804 1.00 54.34 187 LYS A O 1
ATOM 1472 N N . GLN A 1 188 ? -13.556 12.857 20.553 1.00 45.69 188 GLN A N 1
ATOM 1473 C CA . GLN A 1 188 ? -12.442 13.741 20.175 1.00 45.69 188 GLN A CA 1
ATOM 1474 C C . GLN A 1 188 ? -12.273 13.789 18.659 1.00 45.69 188 GLN A C 1
ATOM 1476 O O . GLN A 1 188 ? -11.954 14.890 18.159 1.00 45.69 188 GLN A O 1
#

Radius of gyration: 35.15 Å; Cα contacts (8 Å, |Δi|>4): 69; chains: 1; bounding box: 65×38×109 Å

Foldseek 3Di:
DDPPPPPPPPPPVVVVVVVVVLVVVLVVVLVVLLVVLLVVLVVVVVVVPPDDDDDVVSVVVSNVVSVVVSVVSSVVSVVVVVVVCCCLPVVVVVLVVVLVVCVVVVNLDDQRDDDPPRSCRVVSVVVRVVSVVVVVLVVVLVVLVVVLVVLVVVLVVCVVVVNDPPCSVVSVVVSVVSVCVSVVVPVD